Protein 7AVP (pdb70)

Secondary structure (DSSP, 8-state):
-HHHHHHHHHHHHHHHHHHHHHHHHHGGGS-GGG-HHHHHHHHHHHHHHHHHHHHHHHHHHTS--THHHHHHHHHHHHHHHHHHHHHH--HHHHHHHHHHHHHHHHHHHHHHHHHHTSPTTSHHHHHHHHHHHHHHHHHHHHHHHTTTT--HHHHHHHHHHHHHHHHHTTHHHHHHHHHHHSS-HHHHHHHHHHHHIIIIIHHHHHHHHHHHHHTT-

Organism: NCBI:txid1389454

InterPro domains:
  IPR001425 Archaeal/bacterial/fungal rhodopsins [PF01036] (8-211)
  IPR001425 Archaeal/bacterial/fungal rhodopsins [SM01021] (5-220)

Sequence (217 aa):
MEELTYRLFMVATVGMLAGTVFFLLASSREEVKPEEHRRGVYISALVCGIAWYHYQKMGASWESGSSYDTGLRYVVDWVLTVPLMFVEEVLAVTRKGAAYNEAVRNWGIAATVMIGAGYYGETSSAAGSNEYWTGFVIAMMATTYVWLMRRNLQAEEGEGLKGDQQAVAFENIKNLILVGWIIYPLGYIAPVVGDFDAIREVLYTIADIINKVGLGVLVLQQMMARVQSGE

Foldseek 3Di:
DLVVLLVLLVVLLVLLVVLLVVLVVLLVVFDPVQSPLSNLLSVLSVLVSVLSVVQSVQSVVVNGDCVSVLVSQLVRVLSLVLLLLVLQDDDPVSVVCSVVLSVLSNLLSVLCVQLLPDDPPDPSVVRSLVRNVVSVVVNLVVLVPGPPVDDDPLSVLSVQLSVLCNPLVVLQSVLSNQVVVDVCVSVSSVSSSVSCSSNSSVNSVSSSVSSRVVRVD

Radius of gyration: 17.49 Å; Cα contacts (8 Å, |Δi|>4): 276; chains: 1; bounding box: 51×43×38 Å

Nearest PDB structures (foldseek):
  7q37-assembly1_A  TM=1.001E+00  e=1.779E-27  Candidatus Actinomarina minuta
  7avo-assembly1_A  TM=9.663E-01  e=8.591E-26  Candidatus Actinomarina minuta
  4knf-assembly1_B  TM=8.893E-01  e=9.361E-10  gamma proteobacterium 'Hot 75m4'
  4jq6-assembly1_B-2  TM=8.562E-01  e=1.132E-08  uncultured bacterium
  6su4-assembly1_A  TM=6.878E-01  e=1.116E-02  Actinomycetes bacterium

Solvent-accessible surface area: 10209 Å² total; per-residue (Å²): 120,86,98,91,2,54,148,45,0,62,103,4,16,97,24,0,59,51,4,17,77,97,1,84,71,10,8,171,79,5,87,93,122,47,60,146,19,0,100,23,3,3,93,2,0,17,39,0,84,121,15,0,81,97,0,2,62,17,40,114,83,72,93,53,71,18,19,38,0,13,64,0,23,44,89,0,14,33,45,5,2,30,8,0,0,60,35,42,69,178,43,87,48,48,97,97,5,35,143,48,9,11,100,11,0,68,74,24,10,38,13,5,92,112,0,17,78,29,75,69,38,27,117,80,2,96,51,0,40,92,84,15,56,65,19,24,74,119,1,16,162,46,1,88,67,16,18,91,64,52,166,53,101,81,16,92,10,0,66,65,0,7,73,31,0,35,102,6,11,82,32,39,26,92,0,11,43,7,17,62,104,29,130,78,86,12,45,33,4,14,46,2,4,69,0,0,49,75,2,6,37,20,2,0,48,31,12,6,80,3,2,68,35,60,20,71,127

B-factor: mean 23.27, std 20.78, range [6.61, 163.71]

Structure (mmCIF, N/CA/C/O backbone):
data_7AVP
#
_entry.id   7AVP
#
_cell.length_a   50.633
_cell.length_b   40.417
_cell.length_c   60.428
_cell.angle_alpha   90.000
_cell.angle_beta   101.370
_cell.angle_gamma   90.000
#
_symmetry.space_group_name_H-M   'P 1 2 1'
#
loop_
_entity.id
_entity.type
_entity.pdbx_description
1 polymer Bacteriorhodopsin
2 non-polymer EICOSANE
3 non-polymer RETINAL
4 water water
#
loop_
_atom_site.group_PDB
_atom_site.id
_atom_site.type_symbol
_atom_site.label_atom_id
_atom_site.label_alt_id
_atom_site.label_comp_id
_atom_site.label_asym_id
_atom_site.label_entity_id
_atom_site.label_seq_id
_atom_site.pdbx_PDB_ins_code
_atom_site.Cartn_x
_atom_site.Cartn_y
_atom_site.Cartn_z
_atom_site.occupancy
_atom_site.B_iso_or_equiv
_atom_site.auth_seq_id
_atom_site.auth_comp_id
_atom_site.auth_asym_id
_atom_site.auth_atom_id
_atom_site.pdbx_PDB_model_num
ATOM 1 N N . MET A 1 1 ? 35.21955 -2.22388 33.63341 1.000 30.70014 1 MET A N 1
ATOM 2 C CA . MET A 1 1 ? 34.40851 -1.77109 32.46948 1.000 27.30718 1 MET A CA 1
ATOM 3 C C . MET A 1 1 ? 34.94608 -2.35282 31.15003 1.000 21.63857 1 MET A C 1
ATOM 4 O O . MET A 1 1 ? 34.15767 -2.70686 30.29039 1.000 21.08085 1 MET A O 1
ATOM 20 N N . GLU A 1 2 ? 36.27002 -2.46094 30.97181 1.000 24.98881 2 GLU A N 1
ATOM 21 C CA . GLU A 1 2 ? 36.79441 -2.92712 29.68406 1.000 25.38421 2 GLU A CA 1
ATOM 22 C C . GLU A 1 2 ? 36.41719 -4.38645 29.41982 1.000 20.54964 2 GLU A C 1
ATOM 23 O O . GLU A 1 2 ? 36.03414 -4.74756 28.29670 1.000 19.05738 2 GLU A O 1
ATOM 30 N N . GLU A 1 3 ? 36.51089 -5.23107 30.44983 1.000 19.90460 3 GLU A N 1
ATOM 31 C CA . GLU A 1 3 ? 36.17192 -6.64201 30.31468 1.000 20.73048 3 GLU A CA 1
ATOM 32 C C . GLU A 1 3 ? 34.67315 -6.82941 30.14563 1.000 16.21703 3 GLU A C 1
ATOM 33 O O . GLU A 1 3 ? 34.23661 -7.66000 29.34096 1.000 17.17215 3 GLU A O 1
ATOM 45 N N . LEU A 1 4 ? 33.86795 -6.04975 30.87453 1.000 16.38820 4 LEU A N 1
ATOM 46 C CA . LEU A 1 4 ? 32.42269 -6.11300 30.68366 1.000 16.12462 4 LEU A CA 1
ATOM 47 C C . LEU A 1 4 ? 32.07150 -5.77256 29.24405 1.000 13.61387 4 LEU A C 1
ATOM 48 O O . LEU A 1 4 ? 31.22866 -6.43234 28.62191 1.000 13.63732 4 LEU A O 1
ATOM 64 N N . THR A 1 5 ? 32.71557 -4.74189 28.69695 1.000 12.26370 5 THR A N 1
ATOM 65 C CA . THR A 1 5 ? 32.41957 -4.32913 27.33138 1.000 10.75453 5 THR A CA 1
ATOM 66 C C . THR A 1 5 ? 32.75091 -5.43893 26.34022 1.000 10.44645 5 THR A C 1
ATOM 67 O O . THR A 1 5 ? 31.97353 -5.72077 25.42117 1.000 10.01379 5 THR A O 1
ATOM 78 N N . TYR A 1 6 ? 33.90193 -6.08209 26.51852 1.000 11.06315 6 TYR A N 1
ATOM 79 C CA . TYR A 1 6 ? 34.27134 -7.22207 25.68616 1.000 11.65753 6 TYR A CA 1
ATOM 80 C C . TYR A 1 6 ? 33.24354 -8.34589 25.77582 1.000 11.34705 6 TYR A C 1
ATOM 81 O O . TYR A 1 6 ? 32.79602 -8.87989 24.75456 1.000 11.57898 6 TYR A O 1
ATOM 99 N N . ARG A 1 7 ? 32.87788 -8.73609 26.99714 1.000 12.40396 7 ARG A N 1
ATOM 100 C CA . ARG A 1 7 ? 31.91517 -9.81425 27.17361 1.000 13.70489 7 ARG A CA 1
ATOM 101 C C . ARG A 1 7 ? 30.59837 -9.49335 26.48511 1.000 12.56306 7 ARG A C 1
ATOM 102 O O . ARG A 1 7 ? 29.97231 -10.37578 25.87987 1.000 12.62490 7 ARG A O 1
ATOM 123 N N . LEU A 1 8 ? 30.14510 -8.24310 26.59398 1.000 11.72801 8 LEU A N 1
ATOM 124 C CA . LEU A 1 8 ? 28.89386 -7.85799 25.94816 1.000 11.22475 8 LEU A CA 1
ATOM 125 C C . LEU A 1 8 ? 29.00806 -7.92548 24.43027 1.000 9.88655 8 LEU A C 1
ATOM 126 O O . LEU A 1 8 ? 28.06763 -8.35307 23.76663 1.000 10.91482 8 LEU A O 1
ATOM 142 N N . PHE A 1 9 ? 30.14562 -7.52142 23.85592 1.000 9.41249 9 PHE A N 1
ATOM 143 C CA . PHE A 1 9 ? 30.33928 -7.71885 22.41879 1.000 9.22113 9 PHE A CA 1
ATOM 144 C C . PHE A 1 9 ? 30.23047 -9.19838 22.03357 1.000 10.65221 9 PHE A C 1
ATOM 145 O O . PHE A 1 9 ? 29.61746 -9.53720 21.01303 1.000 11.20153 9 PHE A O 1
ATOM 162 N N . MET A 1 10 ? 30.82700 -10.09274 22.83719 1.000 11.33522 10 MET A N 1
ATOM 163 C CA . MET A 1 10 ? 30.81898 -11.51912 22.51533 1.000 13.85655 10 MET A CA 1
ATOM 164 C C . MET A 1 10 ? 29.41147 -12.09840 22.61827 1.000 13.76654 10 MET A C 1
ATOM 165 O O . MET A 1 10 ? 28.98841 -12.88178 21.76387 1.000 14.81099 10 MET A O 1
ATOM 175 N N . VAL A 1 11 ? 28.68452 -11.74547 23.67658 1.000 12.82315 11 VAL A N 1
ATOM 176 C CA . VAL A 1 11 ? 27.30842 -12.19874 23.84328 1.000 15.60078 11 VAL A CA 1
ATOM 177 C C . VAL A 1 11 ? 26.43184 -11.64593 22.72795 1.000 13.08415 11 VAL A C 1
ATOM 178 O O . VAL A 1 11 ? 25.60125 -12.36465 22.15585 1.000 13.51678 11 VAL A O 1
ATOM 191 N N . ALA A 1 12 ? 26.61164 -10.36404 22.38931 1.000 11.69785 12 ALA A N 1
ATOM 192 C CA . ALA A 1 12 ? 25.79026 -9.74797 21.35305 1.000 11.36580 12 ALA A CA 1
ATOM 193 C C . ALA A 1 12 ? 26.04864 -10.37633 19.99262 1.000 9.52562 12 ALA A C 1
ATOM 194 O O . ALA A 1 12 ? 25.13012 -10.49707 19.18024 1.000 9.66101 12 ALA A O 1
ATOM 201 N N . THR A 1 13 ? 27.27098 -10.82157 19.74149 1.000 8.89342 13 THR A N 1
ATOM 202 C CA . THR A 1 13 ? 27.56045 -11.49188 18.48607 1.000 8.86770 13 THR A CA 1
ATOM 203 C C . THR A 1 13 ? 26.70907 -12.74332 18.36879 1.000 9.25810 13 THR A C 1
ATOM 204 O O . THR A 1 13 ? 26.00868 -12.93305 17.37130 1.000 9.37838 13 THR A O 1
ATOM 215 N N . VAL A 1 14 ? 26.73451 -13.60131 19.39267 1.000 9.62006 14 VAL A N 1
ATOM 216 C CA . VAL A 1 14 ? 25.91619 -14.80872 19.32842 1.000 10.42338 14 VAL A CA 1
ATOM 217 C C . VAL A 1 14 ? 24.43640 -14.44567 19.31792 1.000 9.97905 14 VAL A C 1
ATOM 218 O O . VAL A 1 14 ? 23.62845 -15.10810 18.66289 1.000 10.12685 14 VAL A O 1
ATOM 231 N N . GLY A 1 15 ? 24.06332 -13.37792 20.01454 1.000 9.46818 15 GLY A N 1
ATOM 232 C CA . GLY A 1 15 ? 22.67084 -12.96994 20.03892 1.000 9.27856 15 GLY A CA 1
ATOM 233 C C . GLY A 1 15 ? 22.15577 -12.54305 18.67319 1.000 8.39987 15 GLY A C 1
ATOM 234 O O . GLY A 1 15 ? 21.01719 -12.84066 18.30899 1.000 9.18971 15 GLY A O 1
ATOM 238 N N . MET A 1 16 ? 22.98202 -11.83139 17.89836 1.000 8.43662 16 MET A N 1
ATOM 239 C CA . MET A 1 16 ? 22.58393 -11.44064 16.54969 1.000 8.27039 16 MET A CA 1
ATOM 240 C C . MET A 1 16 ? 22.45048 -12.65622 15.65031 1.000 8.76746 16 MET A C 1
ATOM 241 O O . MET A 1 16 ? 21.52254 -12.73441 14.84683 1.000 8.84463 16 MET A O 1
ATOM 255 N N . LEU A 1 17 ? 23.36490 -13.61903 15.76978 1.000 8.58684 17 LEU A N 1
ATOM 256 C CA . LEU A 1 17 ? 23.22079 -14.86287 15.01763 1.000 8.75403 17 LEU A CA 1
ATOM 257 C C . LEU A 1 17 ? 21.94299 -15.59333 15.41147 1.000 8.26470 17 LEU A C 1
ATOM 258 O O . LEU A 1 17 ? 21.17741 -16.03938 14.55264 1.000 8.98403 17 LEU A O 1
ATOM 274 N N . ALA A 1 18 ? 21.68656 -15.70624 16.71283 1.000 8.69979 18 ALA A N 1
ATOM 275 C CA . ALA A 1 18 ? 20.45212 -16.32708 17.17077 1.000 8.66945 18 ALA A CA 1
ATOM 276 C C . ALA A 1 18 ? 19.22884 -15.61224 16.62107 1.000 9.05059 18 ALA A C 1
ATOM 277 O O . ALA A 1 18 ? 18.26656 -16.26140 16.20730 1.000 9.89213 18 ALA A O 1
ATOM 284 N N . GLY A 1 19 ? 19.22189 -14.28300 16.63887 1.000 8.96990 19 GLY A N 1
ATOM 285 C CA . GLY A 1 19 ? 18.10032 -13.57655 16.04867 1.000 8.89248 19 GLY A CA 1
ATOM 286 C C . GLY A 1 19 ? 17.92242 -13.91751 14.58584 1.000 8.73907 19 GLY A C 1
ATOM 287 O O . GLY A 1 19 ? 16.80975 -14.17591 14.12705 1.000 9.79211 19 GLY A O 1
ATOM 291 N N . THR A 1 20 ? 19.02421 -13.92893 13.83943 1.000 8.71342 20 THR A N 1
ATOM 292 C CA . THR A 1 20 ? 18.97976 -14.24353 12.42326 1.000 9.06439 20 THR A CA 1
ATOM 293 C C . THR A 1 20 ? 18.29715 -15.59051 12.19934 1.000 9.52480 20 THR A C 1
ATOM 294 O O . THR A 1 20 ? 17.34195 -15.70612 11.43293 1.000 10.02224 20 THR A O 1
ATOM 305 N N . VAL A 1 21 ? 18.79449 -16.63599 12.84926 1.000 9.36132 21 VAL A N 1
ATOM 306 C CA . VAL A 1 21 ? 18.33389 -17.97959 12.53534 1.000 10.41452 21 VAL A CA 1
ATOM 307 C C . VAL A 1 21 ? 16.98378 -18.26662 13.16593 1.000 11.27759 21 VAL A C 1
ATOM 308 O O . VAL A 1 21 ? 16.20050 -19.04184 12.60810 1.000 12.53373 21 VAL A O 1
ATOM 321 N N . PHE A 1 22 ? 16.67513 -17.67047 14.32116 1.000 11.49921 22 PHE A N 1
ATOM 322 C CA A PHE A 1 22 ? 15.33180 -17.74364 14.93209 0.500 12.70343 22 PHE A CA 1
ATOM 323 C CA B PHE A 1 22 ? 15.33750 -17.95446 14.80131 0.500 12.67581 22 PHE A CA 1
ATOM 324 C C . PHE A 1 22 ? 14.28737 -17.19421 13.98576 1.000 11.34756 22 PHE A C 1
ATOM 325 O O . PHE A 1 22 ? 13.19943 -17.73809 13.81317 1.000 11.34913 22 PHE A O 1
ATOM 358 N N . LEU A 1 23 ? 14.59415 -16.03106 13.41177 1.000 11.04596 23 LEU A N 1
ATOM 359 C CA . LEU A 1 23 ? 13.65428 -15.40018 12.49472 1.000 10.81424 23 LEU A CA 1
ATOM 360 C C . LEU A 1 23 ? 13.48385 -16.24706 11.23967 1.000 11.38900 23 LEU A C 1
ATOM 361 O O . LEU A 1 23 ? 12.35942 -16.47523 10.79453 1.000 12.62736 23 LEU A O 1
ATOM 377 N N . LEU A 1 24 ? 14.57615 -16.76773 10.68192 1.000 10.76843 24 LEU A N 1
ATOM 378 C CA . LEU A 1 24 ? 14.45609 -17.65485 9.52887 1.000 11.76650 24 LEU A CA 1
ATOM 379 C C . LEU A 1 24 ? 13.61775 -18.88105 9.86535 1.000 12.81061 24 LEU A C 1
ATOM 380 O O . LEU A 1 24 ? 12.73445 -19.26331 9.10084 1.000 13.88728 24 LEU A O 1
ATOM 396 N N . ALA A 1 25 ? 13.89703 -19.52883 10.99249 1.000 12.16678 25 ALA A N 1
ATOM 397 C CA . ALA A 1 25 ? 13.14877 -20.72432 11.36018 1.000 12.44019 25 ALA A CA 1
ATOM 398 C C . ALA A 1 25 ? 11.68055 -20.41645 11.60282 1.000 13.26480 25 ALA A C 1
ATOM 399 O O . ALA A 1 25 ? 10.82165 -21.27264 11.38854 1.000 15.27898 25 ALA A O 1
ATOM 406 N N . SER A 1 26 ? 11.37657 -19.21773 12.07164 1.000 13.34787 26 SER A N 1
ATOM 407 C CA . SER A 1 26 ? 10.01441 -18.82451 12.38911 1.000 14.93915 26 SER A CA 1
ATOM 408 C C . SER A 1 26 ? 9.20409 -18.43755 11.16715 1.000 14.46903 26 SER A C 1
ATOM 409 O O . SER A 1 26 ? 7.97322 -18.36434 11.26474 1.000 15.86997 26 SER A O 1
ATOM 417 N N . SER A 1 27 ? 9.84620 -18.20405 10.02220 1.000 14.93965 27 SER A N 1
ATOM 418 C CA . SER A 1 27 ? 9.09808 -17.70424 8.87452 1.000 16.20186 27 SER A CA 1
ATOM 419 C C . SER A 1 27 ? 8.01771 -18.68709 8.43591 1.000 18.08968 27 SER A C 1
ATOM 420 O O . SER A 1 27 ? 6.97983 -18.26209 7.91817 1.000 18.86955 27 SER A O 1
ATOM 428 N N . ARG A 1 28 ? 8.21359 -19.99322 8.67404 1.000 19.08879 28 ARG A N 1
ATOM 429 C CA . ARG A 1 28 ? 7.19887 -20.98505 8.32516 1.000 21.63575 28 ARG A CA 1
ATOM 430 C C . ARG A 1 28 ? 5.92450 -20.84180 9.14790 1.000 21.27682 28 ARG A C 1
ATOM 431 O O . ARG A 1 28 ? 4.91619 -21.46395 8.80449 1.000 25.81227 28 ARG A O 1
ATOM 452 N N . GLU A 1 29 ? 5.93985 -20.04805 10.21591 1.000 20.65927 29 GLU A N 1
ATOM 453 C CA A GLU A 1 29 ? 4.79535 -19.88801 11.10449 0.500 20.05455 29 GLU A CA 1
ATOM 454 C CA B GLU A 1 29 ? 4.76858 -19.92482 11.07411 0.500 21.12097 29 GLU A CA 1
ATOM 455 C C . GLU A 1 29 ? 3.78151 -18.87325 10.58617 1.000 20.69938 29 GLU A C 1
ATOM 456 O O . GLU A 1 29 ? 2.69485 -18.75265 11.16499 1.000 25.07668 29 GLU A O 1
ATOM 479 N N . VAL A 1 30 ? 4.10789 -18.14094 9.51797 1.000 18.84462 30 VAL A N 1
ATOM 480 C CA . VAL A 1 30 ? 3.21453 -17.13694 8.95216 1.000 18.46140 30 VAL A CA 1
ATOM 481 C C . VAL A 1 30 ? 3.02876 -17.43049 7.46884 1.000 20.45043 30 VAL A C 1
ATOM 482 O O . VAL A 1 30 ? 3.79776 -18.17966 6.86256 1.000 21.79883 30 VAL A O 1
ATOM 495 N N . LYS A 1 31 ? 1.99945 -16.81783 6.88052 1.000 18.95674 31 LYS A N 1
ATOM 496 C CA . LYS A 1 31 ? 1.68536 -17.10244 5.48401 1.000 20.70846 31 LYS A CA 1
ATOM 497 C C . LYS A 1 31 ? 2.75970 -16.53063 4.55566 1.000 22.58697 31 LYS A C 1
ATOM 498 O O . LYS A 1 31 ? 3.38811 -15.51572 4.87121 1.000 22.69404 31 LYS A O 1
ATOM 511 N N . PRO A 1 32 ? 2.98645 -17.17068 3.39719 1.000 26.47930 32 PRO A N 1
ATOM 512 C CA . PRO A 1 32 ? 4.05673 -16.71049 2.49109 1.000 26.84397 32 PRO A CA 1
ATOM 513 C C . PRO A 1 32 ? 3.99882 -15.23297 2.17251 1.000 26.52450 32 PRO A C 1
ATOM 514 O O . PRO A 1 32 ? 5.03781 -14.56316 2.06438 1.000 26.61754 32 PRO A O 1
ATOM 525 N N . GLU A 1 33 ? 2.77316 -14.71168 2.03222 1.000 27.30895 33 GLU A N 1
ATOM 526 C CA A GLU A 1 33 ? 2.60686 -13.31678 1.66527 0.500 27.45647 33 GLU A CA 1
ATOM 527 C CA B GLU A 1 33 ? 2.51897 -13.31702 1.70895 0.500 30.51506 33 GLU A CA 1
ATOM 528 C C . GLU A 1 33 ? 3.04841 -12.35431 2.76009 1.000 25.50393 33 GLU A C 1
ATOM 529 O O . GLU A 1 33 ? 3.15415 -11.15432 2.48894 1.000 27.80217 33 GLU A O 1
ATOM 552 N N . HIS A 1 34 ? 3.34468 -12.83759 3.96319 1.000 22.82806 34 HIS A N 1
ATOM 553 C CA . HIS A 1 34 ? 3.75510 -11.96375 5.05567 1.000 21.33474 34 HIS A CA 1
ATOM 554 C C . HIS A 1 34 ? 5.15055 -12.29165 5.56000 1.000 18.61520 34 HIS A C 1
ATOM 555 O O . HIS A 1 34 ? 5.53755 -11.83039 6.63286 1.000 20.85327 34 HIS A O 1
ATOM 569 N N . ARG A 1 35 ? 5.92666 -13.05004 4.79682 1.000 16.14839 35 ARG A N 1
ATOM 570 C CA . ARG A 1 35 ? 7.26545 -13.41367 5.23245 1.000 14.49621 35 ARG A CA 1
ATOM 571 C C . ARG A 1 35 ? 8.32785 -12.37845 4.89869 1.000 14.40183 35 ARG A C 1
ATOM 572 O O . ARG A 1 35 ? 9.38978 -12.41059 5.51902 1.000 13.11924 35 ARG A O 1
ATOM 593 N N . ARG A 1 36 ? 8.09030 -11.46664 3.95130 1.000 14.82212 36 ARG A N 1
ATOM 594 C CA . ARG A 1 36 ? 9.17290 -10.58572 3.51319 1.000 14.78377 36 ARG A CA 1
ATOM 595 C C . ARG A 1 36 ? 9.78301 -9.80933 4.68020 1.000 13.53812 36 ARG A C 1
ATOM 596 O O . ARG A 1 36 ? 11.00827 -9.69269 4.77958 1.000 13.15695 36 ARG A O 1
ATOM 611 N N . GLY A 1 37 ? 8.93981 -9.22138 5.53978 1.000 13.08090 37 GLY A N 1
ATOM 612 C CA . GLY A 1 37 ? 9.45169 -8.45605 6.66074 1.000 12.73269 37 GLY A CA 1
ATOM 613 C C . GLY A 1 37 ? 10.27139 -9.30258 7.60638 1.000 11.96405 37 GLY A C 1
ATOM 614 O O . GLY A 1 37 ? 11.27126 -8.84057 8.15260 1.000 12.22174 37 GLY A O 1
ATOM 618 N N . VAL A 1 38 ? 9.85278 -10.54916 7.81716 1.000 11.31623 38 VAL A N 1
ATOM 619 C CA . VAL A 1 38 ? 10.62129 -11.48410 8.63362 1.000 11.24518 38 VAL A CA 1
ATOM 620 C C . VAL A 1 38 ? 11.98793 -11.74864 8.01572 1.000 10.06291 38 VAL A C 1
ATOM 621 O O . VAL A 1 38 ? 13.00981 -11.72078 8.70456 1.000 10.46103 38 VAL A O 1
ATOM 634 N N . TYR A 1 39 ? 12.03776 -11.97572 6.70604 1.000 10.22133 39 TYR A N 1
ATOM 635 C CA . TYR A 1 39 ? 13.32210 -12.18391 6.04891 1.000 10.37946 39 TYR A CA 1
ATOM 636 C C . TYR A 1 39 ? 14.20501 -10.93714 6.10261 1.000 10.23202 39 TYR A C 1
ATOM 637 O O . TYR A 1 39 ? 15.41728 -11.05243 6.30130 1.000 10.18499 39 TYR A O 1
ATOM 655 N N . ILE A 1 40 ? 13.62539 -9.73830 5.94558 1.000 9.92007 40 ILE A N 1
ATOM 656 C CA . ILE A 1 40 ? 14.43060 -8.52147 6.05929 1.000 9.83227 40 ILE A CA 1
ATOM 657 C C . ILE A 1 40 ? 14.94795 -8.36153 7.48334 1.000 8.65943 40 ILE A C 1
ATOM 658 O O . ILE A 1 40 ? 16.10165 -7.98284 7.69804 1.000 9.37367 40 ILE A O 1
ATOM 674 N N . SER A 1 41 ? 14.12555 -8.70307 8.47756 1.000 8.58157 41 SER A N 1
ATOM 675 C CA . SER A 1 41 ? 14.56742 -8.65385 9.86737 1.000 9.52371 41 SER A CA 1
ATOM 676 C C . SER A 1 41 ? 15.72843 -9.61398 10.10465 1.000 8.22355 41 SER A C 1
ATOM 677 O O . SER A 1 41 ? 16.68721 -9.28653 10.81763 1.000 8.28871 41 SER A O 1
ATOM 685 N N . ALA A 1 42 ? 15.68000 -10.78971 9.47128 1.000 7.97547 42 ALA A N 1
ATOM 686 C CA . ALA A 1 42 ? 16.76908 -11.74438 9.58791 1.000 8.25123 42 ALA A CA 1
ATOM 687 C C . ALA A 1 42 ? 18.02518 -11.19433 8.93592 1.000 8.50140 42 ALA A C 1
ATOM 688 O O . ALA A 1 42 ? 19.12278 -11.34148 9.47191 1.000 9.18597 42 ALA A O 1
ATOM 695 N N . LEU A 1 43 ? 17.88103 -10.54627 7.77714 1.000 8.56224 43 LEU A N 1
ATOM 696 C CA . LEU A 1 43 ? 19.01221 -9.90842 7.10242 1.000 8.64404 43 LEU A CA 1
ATOM 697 C C . LEU A 1 43 ? 19.64556 -8.82747 7.96686 1.000 8.31812 43 LEU A C 1
ATOM 698 O O . LEU A 1 43 ? 20.87033 -8.74260 8.06610 1.000 8.19013 43 LEU A O 1
ATOM 714 N N . VAL A 1 44 ? 18.82814 -8.00268 8.60691 1.000 7.92825 44 VAL A N 1
ATOM 715 C CA . VAL A 1 44 ? 19.33242 -6.98546 9.52545 1.000 7.61220 44 VAL A CA 1
ATOM 716 C C . VAL A 1 44 ? 20.16782 -7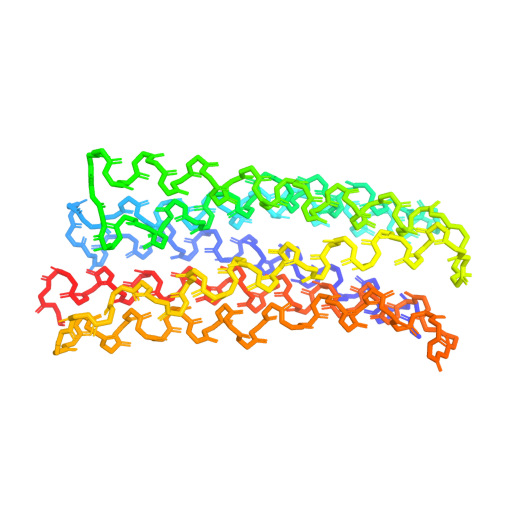.61577 10.63438 1.000 7.19350 44 VAL A C 1
ATOM 717 O O . VAL A 1 44 ? 21.27678 -7.15994 10.92274 1.000 7.77442 44 VAL A O 1
ATOM 730 N N . CYS A 1 45 ? 19.64593 -8.66927 11.28161 1.000 7.27985 45 CYS A N 1
ATOM 731 C CA . CYS A 1 45 ? 20.40550 -9.35391 12.32745 1.000 7.94405 45 CYS A CA 1
ATOM 732 C C . CYS A 1 45 ? 21.64637 -10.04341 11.76929 1.000 7.65261 45 CYS A C 1
ATOM 733 O O . CYS A 1 45 ? 22.66551 -10.09678 12.45002 1.000 7.78712 45 CYS A O 1
ATOM 741 N N . GLY A 1 46 ? 21.60840 -10.48435 10.50807 1.000 7.74359 46 GLY A N 1
ATOM 742 C CA . GLY A 1 46 ? 22.75883 -11.15304 9.91264 1.000 7.78956 46 GLY A CA 1
ATOM 743 C C . GLY A 1 46 ? 23.89358 -10.19561 9.59501 1.000 8.00006 46 GLY A C 1
ATOM 744 O O . GLY A 1 46 ? 25.06813 -10.50308 9.82002 1.000 8.57657 46 GLY A O 1
ATOM 748 N N . ILE A 1 47 ? 23.55656 -9.02707 9.05392 1.000 7.71383 47 ILE A N 1
ATOM 749 C CA . ILE A 1 47 ? 24.54551 -7.97722 8.84251 1.000 8.05322 47 ILE A CA 1
ATOM 750 C C . ILE A 1 47 ? 25.16313 -7.57686 10.17094 1.000 8.54874 47 ILE A C 1
ATOM 751 O O . ILE A 1 47 ? 26.38716 -7.46724 10.30106 1.000 8.47024 47 ILE A O 1
ATOM 767 N N . ALA A 1 48 ? 24.32163 -7.38916 11.18560 1.000 7.79068 48 ALA A N 1
ATOM 768 C CA . ALA A 1 48 ? 24.81172 -7.05993 12.51644 1.000 7.86005 48 ALA A CA 1
ATOM 769 C C . ALA A 1 48 ? 25.72180 -8.15904 13.05942 1.000 7.80405 48 ALA A C 1
ATOM 770 O O . ALA A 1 48 ? 26.73935 -7.86469 13.68136 1.000 8.29946 48 ALA A O 1
ATOM 777 N N . TRP A 1 49 ? 25.37263 -9.42547 12.85348 1.000 7.63204 49 TRP A N 1
ATOM 778 C CA . TRP A 1 49 ? 26.22645 -10.52259 13.29744 1.000 7.83520 49 TRP A CA 1
ATOM 779 C C . TRP A 1 49 ? 27.61997 -10.37967 12.70566 1.000 8.31648 49 TRP A C 1
ATOM 780 O O . TRP A 1 49 ? 28.62970 -10.48383 13.40941 1.000 9.16696 49 TRP A O 1
ATOM 801 N N . TYR A 1 50 ? 27.68834 -10.14968 11.39684 1.000 8.61652 50 TYR A N 1
ATOM 802 C CA . TYR A 1 50 ? 28.96436 -9.93520 10.72857 1.000 9.99570 50 TYR A CA 1
ATOM 803 C C . TYR A 1 50 ? 29.75523 -8.81743 11.39052 1.000 9.44261 50 TYR A C 1
ATOM 804 O O . TYR A 1 50 ? 30.92339 -8.99582 11.72535 1.000 10.94291 50 TYR A O 1
ATOM 822 N N . HIS A 1 51 ? 29.14324 -7.65829 11.59410 1.000 9.04012 51 HIS A N 1
ATOM 823 C CA . HIS A 1 51 ? 29.87788 -6.53976 12.17145 1.000 9.12523 51 HIS A CA 1
ATOM 824 C C . HIS A 1 51 ? 30.18881 -6.73735 13.65065 1.000 9.47487 51 HIS A C 1
ATOM 825 O O . HIS A 1 51 ? 31.21909 -6.25008 14.10578 1.000 9.97087 51 HIS A O 1
ATOM 839 N N . TYR A 1 52 ? 29.32448 -7.41883 14.41529 1.000 8.79563 52 TYR A N 1
ATOM 840 C CA . TYR A 1 52 ? 29.58953 -7.67421 15.83859 1.000 9.16639 52 TYR A CA 1
ATOM 841 C C . TYR A 1 52 ? 30.80256 -8.58137 16.02053 1.000 9.79231 52 TYR A C 1
ATOM 842 O O . TYR A 1 52 ? 31.61637 -8.35419 16.91660 1.000 9.83687 52 TYR A O 1
ATOM 860 N N . GLN A 1 53 ? 30.97252 -9.58270 15.16018 1.000 9.61942 53 GLN A N 1
ATOM 861 C CA . GLN A 1 53 ? 32.19847 -10.37273 15.21493 1.000 11.35565 53 GLN A CA 1
ATOM 862 C C . GLN A 1 53 ? 33.41245 -9.46411 15.05512 1.000 11.31560 53 GLN A C 1
ATOM 863 O O . GLN A 1 53 ? 34.37290 -9.54434 15.83184 1.000 13.50738 53 GLN A O 1
ATOM 877 N N . LYS A 1 54 ? 33.34531 -8.52530 14.11278 1.000 10.16734 54 LYS A N 1
ATOM 878 C CA . LYS A 1 54 ? 34.46666 -7.62487 13.90043 1.000 11.00798 54 LYS A CA 1
ATOM 879 C C . LYS A 1 54 ? 34.64366 -6.67187 15.07864 1.000 10.50810 54 LYS A C 1
ATOM 880 O O . LYS A 1 54 ? 35.77834 -6.37294 15.46332 1.000 10.52803 54 LYS A O 1
ATOM 899 N N . MET A 1 55 ? 33.54509 -6.14924 15.63848 1.000 10.36531 55 MET A N 1
ATOM 900 C CA . MET A 1 55 ? 33.64967 -5.19627 16.74361 1.000 10.15320 55 MET A CA 1
ATOM 901 C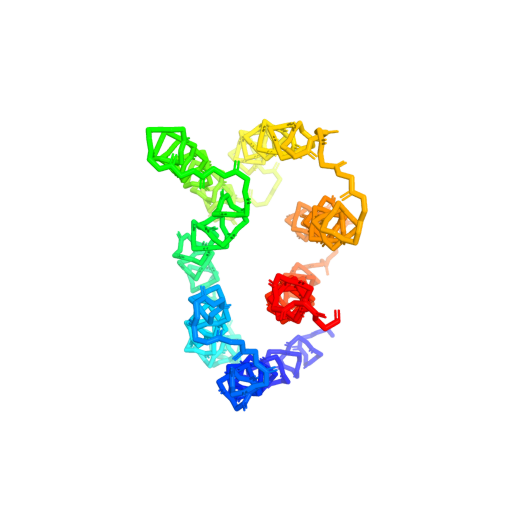 C . MET A 1 55 ? 34.25291 -5.83512 17.99192 1.000 10.69912 55 MET A C 1
ATOM 902 O O . MET A 1 55 ? 35.05225 -5.20369 18.69566 1.000 10.92596 55 MET A O 1
ATOM 916 N N . GLY A 1 56 ? 33.87203 -7.07303 18.29909 1.000 11.33872 56 GLY A N 1
ATOM 917 C CA . GLY A 1 56 ? 34.44239 -7.72230 19.46223 1.000 11.74833 56 GLY A CA 1
ATOM 918 C C . GLY A 1 56 ? 35.93755 -7.89682 19.32633 1.000 12.54596 56 GLY A C 1
ATOM 919 O O . GLY A 1 56 ? 36.69210 -7.62189 20.25840 1.000 12.76498 56 GLY A O 1
ATOM 923 N N . ALA A 1 57 ? 36.38691 -8.31894 18.14611 1.000 13.51332 57 ALA A N 1
ATOM 924 C CA . ALA A 1 57 ? 37.81774 -8.44252 17.90173 1.000 13.82144 57 ALA A CA 1
ATOM 925 C C . ALA A 1 57 ? 38.51051 -7.08847 18.00105 1.000 12.52885 57 ALA A C 1
ATOM 926 O O . ALA A 1 57 ? 39.61248 -6.97602 18.54490 1.000 13.81857 57 ALA A O 1
ATOM 933 N N . SER A 1 58 ? 37.88111 -6.04816 17.47110 1.000 11.38730 58 SER A N 1
ATOM 934 C CA . SER A 1 58 ? 38.47549 -4.71921 17.48336 1.000 11.15966 58 SER A CA 1
ATOM 935 C C . SER A 1 58 ? 38.61355 -4.21522 18.91021 1.000 11.16443 58 SER A C 1
ATOM 936 O O . SER A 1 58 ? 39.65086 -3.68031 19.30034 1.000 12.20644 58 SER A O 1
ATOM 944 N N . TRP A 1 59 ? 37.56546 -4.37838 19.70526 1.000 10.92642 59 TRP A N 1
ATOM 945 C CA . TRP A 1 59 ? 37.61187 -3.97469 21.10469 1.000 11.28291 59 TRP A CA 1
ATOM 946 C C . TRP A 1 59 ? 38.69937 -4.74368 21.84549 1.000 12.69115 59 TRP A C 1
ATOM 947 O O . TRP A 1 59 ? 39.48803 -4.16035 22.59188 1.000 14.19855 59 TRP A O 1
ATOM 968 N N . GLU A 1 60 ? 38.75150 -6.06279 21.64412 1.000 13.84665 60 GLU A N 1
ATOM 969 C CA . GLU A 1 60 ? 39.71779 -6.90201 22.34406 1.000 15.82956 60 GLU A CA 1
ATOM 970 C C . GLU A 1 60 ? 41.14958 -6.48182 22.04629 1.000 17.72967 60 GLU A C 1
ATOM 971 O O . GLU A 1 60 ? 42.03010 -6.64282 22.90030 1.000 19.12177 60 GLU A O 1
ATOM 983 N N . SER A 1 61 ? 41.40377 -5.96621 20.83868 1.000 16.91494 61 SER A N 1
ATOM 984 C CA . SER A 1 61 ? 42.75489 -5.56511 20.46182 1.000 18.29413 61 SER A CA 1
ATOM 985 C C . SER A 1 61 ? 43.25393 -4.39107 21.29080 1.000 18.52922 61 SER A C 1
ATOM 986 O O . SER A 1 61 ? 44.46763 -4.23327 21.46967 1.000 23.58082 61 SER A O 1
ATOM 994 N N . GLY A 1 62 ? 42.34714 -3.54455 21.77106 1.000 18.90896 62 GLY A N 1
ATOM 995 C CA . GLY A 1 62 ? 42.71584 -2.31449 22.43146 1.000 19.27292 62 GLY A CA 1
ATOM 996 C C . GLY A 1 62 ? 42.76696 -1.10569 21.52298 1.000 19.91657 62 GLY A C 1
ATOM 997 O O . GLY A 1 62 ? 42.96400 0.01461 22.00872 1.000 23.90063 62 GLY A O 1
ATOM 1001 N N . SER A 1 63 ? 42.59828 -1.29008 20.22109 1.000 15.62942 63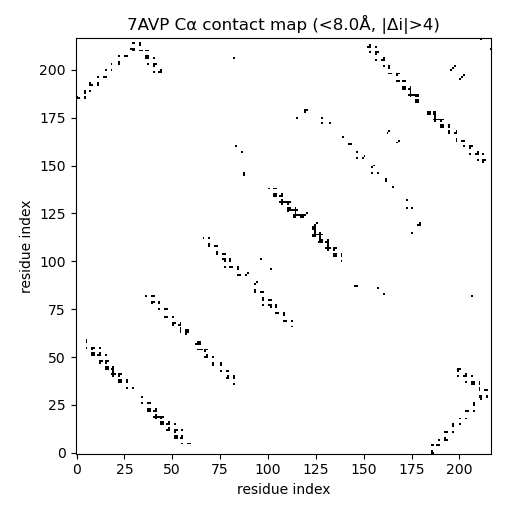 SER A N 1
ATOM 1002 C CA A SER A 1 63 ? 42.53778 -0.19718 19.25376 0.500 13.36889 63 SER A CA 1
ATOM 1003 C CA B SER A 1 63 ? 42.53152 -0.18762 19.26108 0.500 15.55813 63 SER A CA 1
ATOM 1004 C C . SER A 1 63 ? 41.19625 -0.32392 18.53134 1.000 12.80385 63 SER A C 1
ATOM 1005 O O . SER A 1 63 ? 41.11515 -0.83633 17.41073 1.000 13.47238 63 SER A O 1
ATOM 1020 N N . TYR A 1 64 ? 40.14428 0.15450 19.18335 1.000 12.00642 64 TYR A N 1
ATOM 1021 C CA . TYR A 1 64 ? 38.77519 -0.05014 18.73352 1.000 10.87241 64 TYR A CA 1
ATOM 1022 C C . TYR A 1 64 ? 38.39742 0.88005 17.58887 1.000 10.56254 64 TYR A C 1
ATOM 1023 O O . TYR A 1 64 ? 38.72501 2.06527 17.59480 1.000 11.56556 64 TYR A O 1
ATOM 1041 N N . ASP A 1 65 ? 37.61945 0.34512 16.64926 1.000 10.16171 65 ASP A N 1
ATOM 1042 C CA . ASP A 1 65 ? 37.19795 1.04176 15.43290 1.000 9.79946 65 ASP A CA 1
ATOM 1043 C C . ASP A 1 65 ? 35.68173 1.22608 15.43588 1.000 9.01875 65 ASP A C 1
ATOM 1044 O O . ASP A 1 65 ? 34.94715 0.31393 15.04491 1.000 8.41416 65 ASP A O 1
ATOM 1053 N N . THR A 1 66 ? 35.19836 2.40471 15.86362 1.000 8.94813 66 THR A N 1
ATOM 1054 C CA . THR A 1 66 ? 33.76550 2.68426 15.84701 1.000 8.65671 66 THR A CA 1
ATOM 1055 C C . THR A 1 66 ? 33.20573 2.73196 14.42031 1.000 8.42421 66 THR A C 1
ATOM 1056 O O . THR A 1 66 ? 31.98796 2.64606 14.23033 1.000 8.74601 66 THR A O 1
ATOM 1067 N N . GLY A 1 67 ? 34.05865 2.86928 13.40519 1.000 8.92759 67 GLY A N 1
ATOM 1068 C CA . GLY A 1 67 ? 33.58289 2.76732 12.03627 1.000 9.06811 67 GLY A CA 1
ATOM 1069 C C . GLY A 1 67 ? 32.85511 1.46972 11.74801 1.000 8.96838 67 GLY A C 1
ATOM 1070 O O . GLY A 1 67 ? 31.96713 1.43803 10.90153 1.000 9.30742 67 GLY A O 1
ATOM 1074 N N . LEU A 1 68 ? 33.20509 0.38843 12.45084 1.000 8.33467 68 LEU A N 1
ATOM 1075 C CA . LEU A 1 68 ? 32.48214 -0.86833 12.29179 1.000 8.89624 68 LEU A CA 1
ATOM 1076 C C . LEU A 1 68 ? 31.02122 -0.71654 12.71550 1.000 8.70197 68 LEU A C 1
ATOM 1077 O O . LEU A 1 68 ? 30.11635 -1.23829 12.05487 1.000 10.09401 68 LEU A O 1
ATOM 1093 N N . ARG A 1 69 ? 30.78716 -0.06950 13.86221 1.000 7.72964 69 ARG A N 1
ATOM 1094 C CA . ARG A 1 69 ? 29.43845 0.18202 14.35759 1.000 7.58804 69 ARG A CA 1
ATOM 1095 C C . ARG A 1 69 ? 28.66776 1.07405 13.39077 1.000 7.28527 69 ARG A C 1
ATOM 1096 O O . ARG A 1 69 ? 27.53344 0.77678 13.01457 1.000 7.22515 69 ARG A O 1
ATOM 1117 N N . TYR A 1 70 ? 29.27113 2.17674 12.98164 1.000 7.42184 70 TYR A N 1
ATOM 1118 C CA . TYR A 1 70 ? 28.57708 3.14722 12.14377 1.000 7.65487 70 TYR A CA 1
ATOM 1119 C C . TYR A 1 70 ? 28.27009 2.59887 10.75218 1.000 7.60306 70 TYR A C 1
ATOM 1120 O O . TYR A 1 70 ? 27.20100 2.88781 10.20780 1.000 7.97345 70 TYR A O 1
ATOM 1138 N N . VAL A 1 71 ? 29.16076 1.79323 10.15966 1.000 7.81408 71 VAL A N 1
ATOM 1139 C CA A VAL A 1 71 ? 28.82361 1.17411 8.87900 0.500 8.01359 71 VAL A CA 1
ATOM 1140 C CA B VAL A 1 71 ? 28.83881 1.14875 8.88411 0.500 7.69788 71 VAL A CA 1
ATOM 1141 C C . VAL A 1 71 ? 27.68068 0.17903 9.06411 1.000 8.10435 71 VAL A C 1
ATOM 1142 O O . VAL A 1 71 ? 26.77673 0.09806 8.22428 1.000 8.99451 71 VAL A O 1
ATOM 1167 N N . ASP A 1 72 ? 27.67028 -0.55998 10.17623 1.000 7.52130 72 ASP A N 1
ATOM 1168 C CA . ASP A 1 72 ? 26.53957 -1.44096 10.42021 1.000 7.10576 72 ASP A CA 1
ATOM 1169 C C . ASP A 1 72 ? 25.24221 -0.64962 10.48471 1.000 7.13508 72 ASP A C 1
ATOM 1170 O O . ASP A 1 72 ? 24.22924 -1.05673 9.91896 1.000 7.70431 72 ASP A O 1
ATOM 1179 N N . TRP A 1 73 ? 25.24953 0.46727 11.21142 1.000 6.61227 73 TRP A N 1
ATOM 1180 C CA . TRP A 1 73 ? 24.05362 1.28410 11.33788 1.000 7.23318 73 TRP A CA 1
ATOM 1181 C C . TRP A 1 73 ? 23.59375 1.82430 9.99360 1.000 7.52790 73 TRP A C 1
ATOM 1182 O O . TRP A 1 73 ? 22.40049 1.81725 9.69927 1.000 7.83671 73 TRP A O 1
ATOM 1203 N N . VAL A 1 74 ? 24.51100 2.35501 9.18826 1.000 7.77268 74 VAL A N 1
ATOM 1204 C CA . VAL A 1 74 ? 24.10512 2.99435 7.93948 1.000 8.51667 74 VAL A CA 1
ATOM 1205 C C . VAL A 1 74 ? 23.46404 1.99425 6.98917 1.000 9.02268 74 VAL A C 1
ATOM 1206 O O . VAL A 1 74 ? 22.59965 2.36744 6.19393 1.000 9.51411 74 VAL A O 1
ATOM 1219 N N . LEU A 1 75 ? 23.84316 0.71853 7.06877 1.000 8.31610 75 LEU A N 1
ATOM 1220 C CA . LEU A 1 75 ? 23.24315 -0.30051 6.21821 1.000 9.16418 75 LEU A CA 1
ATOM 1221 C C . LEU A 1 75 ? 21.92247 -0.82077 6.77771 1.000 9.50801 75 LEU A C 1
ATOM 1222 O O . LEU A 1 75 ? 20.99205 -1.09519 6.01730 1.000 11.93942 75 LEU A O 1
ATOM 1238 N N . THR A 1 76 ? 21.80747 -0.94417 8.09653 1.000 7.84167 76 THR A N 1
ATOM 1239 C CA . THR A 1 76 ? 20.67149 -1.63875 8.68819 1.000 7.96126 76 THR A CA 1
ATOM 1240 C C . THR A 1 76 ? 19.49782 -0.71178 8.95983 1.000 8.19116 76 THR A C 1
ATOM 1241 O O . THR A 1 76 ? 18.35103 -1.13558 8.84656 1.000 8.90639 76 THR A O 1
ATOM 1252 N N . VAL A 1 77 ? 19.74075 0.53472 9.33724 1.000 7.57318 77 VAL A N 1
ATOM 1253 C CA . VAL A 1 77 ? 18.62870 1.43148 9.66437 1.000 7.61598 77 VAL A CA 1
ATOM 1254 C C . VAL A 1 77 ? 17.67519 1.60072 8.48057 1.000 7.84835 77 VAL A C 1
ATOM 1255 O O . VAL A 1 77 ? 16.45740 1.46329 8.67309 1.000 8.07462 77 VAL A O 1
ATOM 1268 N N . PRO A 1 78 ? 18.15247 1.83393 7.24737 1.000 8.64606 78 PRO A N 1
ATOM 1269 C CA . PRO A 1 78 ? 17.19991 1.92767 6.12369 1.000 9.25268 78 PRO A CA 1
ATOM 1270 C C . PRO A 1 78 ? 16.40810 0.65580 5.90299 1.000 9.24460 78 PRO A C 1
ATOM 1271 O O . PRO A 1 78 ? 15.23978 0.73979 5.52155 1.000 9.54995 78 PRO A O 1
ATOM 1282 N N . LEU A 1 79 ? 16.99893 -0.51541 6.16437 1.000 9.13948 79 LEU A N 1
ATOM 1283 C CA . LEU A 1 79 ? 16.27404 -1.77796 6.04950 1.000 9.20989 79 LEU A CA 1
ATOM 1284 C C . LEU A 1 79 ? 15.18095 -1.87822 7.09405 1.000 8.64960 79 LEU A C 1
ATOM 1285 O O . LEU A 1 79 ? 14.09977 -2.39925 6.81265 1.000 9.58150 79 LEU A O 1
ATOM 1301 N N . MET A 1 80 ? 15.45992 -1.42974 8.31751 1.000 8.22788 80 MET A N 1
ATOM 1302 C CA . MET A 1 80 ? 14.43616 -1.41969 9.35238 1.000 8.65176 80 MET A CA 1
ATOM 1303 C C . MET A 1 80 ? 13.26303 -0.55065 8.92360 1.000 9.14595 80 MET A C 1
ATOM 1304 O O . MET A 1 80 ? 12.10159 -0.93289 9.10131 1.000 10.04465 80 MET A O 1
ATOM 1318 N N . PHE A 1 81 ? 13.54309 0.59913 8.30289 1.000 9.56791 81 PHE A N 1
ATOM 1319 C CA . PHE A 1 81 ? 12.46491 1.45280 7.81442 1.000 9.92640 81 PHE A CA 1
ATOM 1320 C C . PHE A 1 81 ? 11.68887 0.79435 6.67151 1.000 10.93167 81 PHE A C 1
ATOM 1321 O O . PHE A 1 81 ? 10.47088 0.97375 6.57405 1.000 11.61582 81 PHE A O 1
ATOM 1338 N N . VAL A 1 82 ? 12.36601 0.03353 5.79799 1.000 10.86321 82 VAL A N 1
ATOM 1339 C CA . VAL A 1 82 ? 11.67210 -0.74656 4.76666 1.000 13.20975 82 VAL A CA 1
ATOM 1340 C C . VAL A 1 82 ? 10.62995 -1.66114 5.39970 1.000 14.45348 82 VAL A C 1
ATOM 1341 O O . VAL A 1 82 ? 9.48814 -1.75351 4.92520 1.000 17.70515 82 VAL A O 1
ATOM 1354 N N . GLU A 1 83 ? 10.99703 -2.32038 6.50639 1.000 13.51085 83 GLU A N 1
ATOM 1355 C CA A GLU A 1 83 ? 10.04120 -3.20520 7.15493 0.500 14.50552 83 GLU A CA 1
ATOM 1356 C CA B GLU A 1 83 ? 10.07982 -3.20444 7.22865 0.500 14.79647 83 GLU A CA 1
ATOM 1357 C C . GLU A 1 83 ? 8.86634 -2.42671 7.72795 1.000 13.19544 83 GLU A C 1
ATOM 1358 O O . GLU A 1 83 ? 7.71437 -2.84677 7.57995 1.000 16.44714 83 GLU A O 1
ATOM 1381 N N . VAL A 1 84 ? 9.13484 -1.30429 8.38804 1.000 11.16333 84 VAL A N 1
ATOM 1382 C CA . VAL A 1 84 ? 8.09403 -0.53401 9.05157 1.000 11.02595 84 VAL A CA 1
ATOM 1383 C C . VAL A 1 84 ? 7.13444 0.04700 8.03172 1.000 10.36964 84 VAL A C 1
ATOM 1384 O O . VAL A 1 84 ? 5.91770 -0.08406 8.16596 1.000 11.19945 84 VAL A O 1
ATOM 1397 N N . LEU A 1 85 ? 7.66913 0.67600 6.98667 1.000 9.64943 85 LEU A N 1
ATOM 1398 C CA . LEU A 1 85 ? 6.84877 1.42541 6.04368 1.000 10.29154 85 LEU A CA 1
ATOM 1399 C C . LEU A 1 85 ? 6.00458 0.51898 5.15822 1.000 9.54791 85 LEU A C 1
ATOM 1400 O O . LEU A 1 85 ? 4.96978 0.95919 4.65710 1.000 10.36337 85 LEU A O 1
ATOM 1416 N N . ALA A 1 86 ? 6.40943 -0.73763 4.96587 1.000 9.87096 86 ALA A N 1
ATOM 1417 C CA . ALA A 1 86 ? 5.60407 -1.67956 4.19706 1.000 11.11446 86 ALA A CA 1
ATOM 1418 C C . ALA A 1 86 ? 4.28374 -1.98549 4.88142 1.000 10.68801 86 ALA A C 1
ATOM 1419 O O . ALA A 1 86 ? 3.33158 -2.36817 4.20819 1.000 12.00001 86 ALA A O 1
ATOM 1426 N N . VAL A 1 87 ? 4.19124 -1.81672 6.20137 1.000 11.22504 87 VAL A N 1
ATOM 1427 C CA . VAL A 1 87 ? 2.92288 -2.04987 6.88771 1.000 11.64180 87 VAL A CA 1
ATOM 1428 C C . VAL A 1 87 ? 1.86883 -1.05045 6.43206 1.000 11.77363 87 VAL A C 1
ATOM 1429 O O . VAL A 1 87 ? 0.70021 -1.40419 6.26059 1.000 12.63674 87 VAL A O 1
ATOM 1442 N N . THR A 1 88 ? 2.25946 0.20976 6.24192 1.000 11.20221 88 THR A N 1
ATOM 1443 C CA . THR A 1 88 ? 1.32161 1.30094 6.07793 1.000 11.44158 88 THR A CA 1
ATOM 1444 C C . THR A 1 88 ? 1.27352 1.85965 4.66398 1.000 10.81579 88 THR A C 1
ATOM 1445 O O . THR A 1 88 ? 0.36184 2.62779 4.36506 1.000 11.44942 88 THR A O 1
ATOM 1456 N N . ARG A 1 89 ? 2.19583 1.48272 3.78454 1.000 10.96897 89 ARG A N 1
ATOM 1457 C CA . ARG A 1 89 ? 2.30353 2.07763 2.46900 1.000 11.74866 89 ARG A CA 1
ATOM 1458 C C . ARG A 1 89 ? 2.72276 1.05385 1.42903 1.000 10.88347 89 ARG A C 1
ATOM 1459 O O . ARG A 1 89 ? 3.43159 0.08982 1.71938 1.000 11.02214 89 ARG A O 1
ATOM 1480 N N . LYS A 1 90 ? 2.29909 1.30333 0.19313 1.000 11.15104 90 LYS A N 1
ATOM 1481 C CA . LYS A 1 90 ? 2.82882 0.61642 -0.97845 1.000 11.26220 90 LYS A CA 1
ATOM 1482 C C . LYS A 1 90 ? 2.99266 1.64555 -2.09304 1.000 11.14082 90 LYS A C 1
ATOM 1483 O O . LYS A 1 90 ? 2.59922 2.80824 -1.95903 1.000 12.41185 90 LYS A O 1
ATOM 1502 N N . GLY A 1 91 ? 3.56685 1.21084 -3.21025 1.000 11.91559 91 GLY A N 1
ATOM 1503 C CA . GLY A 1 91 ? 3.60075 2.07619 -4.38043 1.000 12.66099 91 GLY A CA 1
ATOM 1504 C C . GLY A 1 91 ? 4.25142 3.41565 -4.09807 1.000 11.98906 91 GLY A C 1
ATOM 1505 O O . GLY A 1 91 ? 5.27833 3.51305 -3.41968 1.000 12.95012 91 GLY A O 1
ATOM 1509 N N . ALA A 1 92 ? 3.64751 4.47327 -4.63564 1.000 12.88506 92 ALA A N 1
ATOM 1510 C CA . ALA A 1 92 ? 4.25595 5.79755 -4.59069 1.000 13.88909 92 ALA A CA 1
ATOM 1511 C C . ALA A 1 92 ? 4.49591 6.27763 -3.16046 1.000 12.80839 92 ALA A C 1
ATOM 1512 O O . ALA A 1 92 ? 5.54820 6.85334 -2.86706 1.000 14.62904 92 ALA A O 1
ATOM 1519 N N . ALA A 1 93 ? 3.53379 6.07219 -2.25848 1.000 12.49970 93 ALA A N 1
ATOM 1520 C CA . ALA A 1 93 ? 3.69646 6.54847 -0.88836 1.000 13.04890 93 ALA A CA 1
ATOM 1521 C C . ALA A 1 93 ? 4.85448 5.83542 -0.20194 1.000 12.93711 93 ALA A C 1
ATOM 1522 O O . ALA A 1 93 ? 5.60822 6.43644 0.57373 1.000 12.63057 93 ALA A O 1
ATOM 1529 N N . TYR A 1 94 ? 4.98275 4.53893 -0.46397 1.000 11.47097 94 TYR A N 1
ATOM 1530 C CA . TYR A 1 94 ? 6.06791 3.74136 0.08702 1.000 10.47855 94 TYR A CA 1
ATOM 1531 C C . TYR A 1 94 ? 7.41076 4.20555 -0.45098 1.000 11.07438 94 TYR A C 1
ATOM 1532 O O . TYR A 1 94 ? 8.35773 4.43375 0.31247 1.000 11.30976 94 TYR A O 1
ATOM 1550 N N . ASN A 1 95 ? 7.51879 4.33875 -1.76967 1.000 12.03869 95 ASN A N 1
ATOM 1551 C CA . ASN A 1 95 ? 8.79057 4.72769 -2.35690 1.000 13.08371 95 ASN A CA 1
ATOM 1552 C C . ASN A 1 95 ? 9.26195 6.07443 -1.82827 1.000 12.77730 95 ASN A C 1
ATOM 1553 O O . ASN A 1 95 ? 10.45192 6.25715 -1.55875 1.000 13.96927 95 ASN A O 1
ATOM 1564 N N . GLU A 1 96 ? 8.34635 7.03344 -1.68981 1.000 13.23108 96 GLU A N 1
ATOM 1565 C CA . GLU A 1 96 ? 8.71734 8.35665 -1.20614 1.000 14.38873 96 GLU A CA 1
ATOM 1566 C C . GLU A 1 96 ? 9.26204 8.29001 0.21315 1.000 12.67685 96 GLU A C 1
ATOM 1567 O O . GLU A 1 96 ? 10.31675 8.85577 0.51036 1.000 12.95470 96 GLU A O 1
ATOM 1579 N N . ALA A 1 97 ? 8.54333 7.61436 1.10847 1.000 11.81172 97 ALA A N 1
ATOM 1580 C CA . ALA A 1 97 ? 8.95826 7.56279 2.50607 1.000 11.07833 97 ALA A CA 1
ATOM 1581 C C . ALA A 1 97 ? 10.24895 6.76803 2.68071 1.000 11.22339 97 ALA A C 1
ATOM 1582 O O . ALA A 1 97 ? 11.12598 7.17539 3.44564 1.000 11.54108 97 ALA A O 1
ATOM 1589 N N . VAL A 1 98 ? 10.40103 5.63885 1.98661 1.000 11.14692 98 VAL A N 1
ATOM 1590 C CA . VAL A 1 98 ? 11.62593 4.85512 2.14556 1.000 11.68954 98 VAL A CA 1
ATOM 1591 C C . VAL A 1 98 ? 12.83164 5.68507 1.74189 1.000 11.63121 98 VAL A C 1
ATOM 1592 O O . VAL A 1 98 ? 13.87180 5.67027 2.40841 1.000 12.13984 98 VAL A O 1
ATOM 1605 N N . ARG A 1 99 ? 12.71342 6.41627 0.63744 1.000 11.97316 99 ARG A N 1
ATOM 1606 C CA . ARG A 1 99 ? 13.80162 7.27878 0.19947 1.000 12.90754 99 ARG A CA 1
ATOM 1607 C C . ARG A 1 99 ? 14.07185 8.38881 1.20497 1.000 11.25011 99 ARG A C 1
ATOM 1608 O O . ARG A 1 99 ? 15.21770 8.60783 1.60646 1.000 12.17727 99 ARG A O 1
ATOM 1629 N N . ASN A 1 100 ? 13.03453 9.12657 1.59492 1.000 11.61189 100 ASN A N 1
ATOM 1630 C CA . ASN A 1 100 ? 13.23826 10.29618 2.44017 1.000 11.68880 100 ASN A CA 1
ATOM 1631 C C . ASN A 1 100 ? 13.73799 9.90117 3.82396 1.000 10.83964 100 ASN A C 1
ATOM 1632 O O . ASN A 1 100 ? 14.65261 10.52831 4.36136 1.000 10.84748 100 ASN A O 1
ATOM 1643 N N . TRP A 1 101 ? 13.15425 8.86683 4.42069 1.000 10.36509 101 TRP A N 1
ATOM 1644 C CA . TRP A 1 101 ? 13.62091 8.42349 5.72762 1.000 9.78244 101 TRP A CA 1
ATOM 1645 C C . TRP A 1 101 ? 15.02163 7.81896 5.63303 1.000 9.78951 101 TRP A C 1
ATOM 1646 O O . TRP A 1 101 ? 15.82850 7.99335 6.55196 1.000 9.90994 101 TRP A O 1
ATOM 1667 N N . GLY A 1 102 ? 15.33742 7.15178 4.51459 1.000 9.77451 102 GLY A N 1
ATOM 1668 C CA . GLY A 1 102 ? 16.67073 6.60066 4.33417 1.000 9.56377 102 GLY A CA 1
ATOM 1669 C C . GLY A 1 102 ? 17.73817 7.67220 4.19748 1.000 10.82164 102 GLY A C 1
ATOM 1670 O O . GLY A 1 102 ? 18.84279 7.53933 4.73465 1.000 10.99623 102 GLY A O 1
ATOM 1674 N N . ILE A 1 103 ? 17.43272 8.74168 3.46944 1.000 10.92733 103 ILE A N 1
ATOM 1675 C CA . ILE A 1 103 ? 18.34545 9.87583 3.39317 1.000 11.61815 103 ILE A CA 1
ATOM 1676 C C . ILE A 1 103 ? 18.55478 10.47731 4.77708 1.000 10.01234 103 ILE A C 1
ATOM 1677 O O . ILE A 1 103 ? 19.68377 10.73949 5.18993 1.000 10.04446 103 ILE A O 1
ATOM 1693 N N . ALA A 1 104 ? 17.46738 10.73707 5.49850 1.000 9.72052 104 ALA A N 1
ATOM 1694 C CA . ALA A 1 104 ? 17.58307 11.28352 6.84199 1.000 9.65281 104 ALA A CA 1
ATOM 1695 C C . ALA A 1 104 ? 18.42999 10.39013 7.73857 1.000 9.13447 104 ALA A C 1
ATOM 1696 O O . ALA A 1 104 ? 19.29345 10.87657 8.46600 1.000 9.43947 104 ALA A O 1
ATOM 1703 N N . ALA A 1 105 ? 18.20062 9.08158 7.70478 1.000 8.68885 105 ALA A N 1
ATOM 1704 C CA . ALA A 1 105 ? 18.98139 8.17962 8.54465 1.000 8.64473 105 ALA A CA 1
ATOM 1705 C C . ALA A 1 105 ? 20.45830 8.28263 8.21442 1.000 8.42703 105 ALA A C 1
ATOM 1706 O O . ALA A 1 105 ? 21.30981 8.24742 9.10570 1.000 8.65986 105 ALA A O 1
ATOM 1713 N N . THR A 1 106 ? 20.77756 8.37842 6.92649 1.000 8.81079 106 THR A N 1
ATOM 1714 C CA . THR A 1 106 ? 22.16819 8.45894 6.51254 1.000 9.27312 106 THR A CA 1
ATOM 1715 C C . THR A 1 106 ? 22.80526 9.74898 7.01887 1.000 8.62224 106 THR A C 1
ATOM 1716 O O . THR A 1 106 ? 23.94687 9.74149 7.49635 1.000 8.92894 106 THR A O 1
ATOM 1727 N N . VAL A 1 107 ? 22.07182 10.86224 6.95193 1.000 8.97942 107 VAL A N 1
ATOM 1728 C CA . VAL A 1 107 ? 22.57239 12.12319 7.50446 1.000 8.76905 107 VAL A CA 1
ATOM 1729 C C . VAL A 1 107 ? 22.79030 12.00859 9.00634 1.000 8.42557 107 VAL A C 1
ATOM 1730 O O . VAL A 1 107 ? 23.81845 12.44075 9.52861 1.000 8.75517 107 VAL A O 1
ATOM 1743 N N . MET A 1 108 ? 21.83373 11.41147 9.71254 1.000 8.11381 108 MET A N 1
ATOM 1744 C CA . MET A 1 108 ? 21.92780 11.24982 11.15924 1.000 7.80526 108 MET A CA 1
ATOM 1745 C C . MET A 1 108 ? 23.16820 10.45707 11.52789 1.000 7.46979 108 MET A C 1
ATOM 1746 O O . MET A 1 108 ? 23.94390 10.86444 12.39091 1.000 8.25478 108 MET A O 1
ATOM 1760 N N . ILE A 1 109 ? 23.35919 9.31139 10.88381 1.000 7.40561 109 ILE A N 1
ATOM 1761 C CA . ILE A 1 109 ? 24.46603 8.42177 11.19422 1.000 7.53911 109 ILE A CA 1
ATOM 1762 C C . ILE A 1 109 ? 25.78683 9.04394 10.77625 1.000 8.02016 109 ILE A C 1
ATOM 1763 O O . ILE A 1 109 ? 26.76515 8.98173 11.52105 1.000 8.49666 109 ILE A O 1
ATOM 1779 N N . GLY A 1 110 ? 25.83370 9.69952 9.61989 1.000 8.41489 110 GLY A N 1
ATOM 1780 C CA . GLY A 1 110 ? 27.05725 10.37472 9.21374 1.000 9.22012 110 GLY A CA 1
ATOM 1781 C C . GLY A 1 110 ? 27.44599 11.51451 10.13285 1.000 8.79644 110 GLY A C 1
ATOM 1782 O O . GLY A 1 110 ? 28.62552 11.67859 10.45963 1.000 9.16503 110 GLY A O 1
ATOM 1786 N N . ALA A 1 111 ? 26.46512 12.32757 10.54577 1.000 8.67246 111 ALA A N 1
ATOM 1787 C CA . ALA A 1 111 ? 26.73216 13.40334 11.49600 1.000 9.05592 111 ALA A CA 1
ATOM 1788 C C . ALA A 1 111 ? 27.25681 12.83879 12.81043 1.000 9.05144 111 ALA A C 1
ATOM 1789 O O . ALA A 1 111 ? 28.19828 13.37431 13.39670 1.000 9.29552 111 ALA A O 1
ATOM 1796 N N . GLY A 1 112 ? 26.6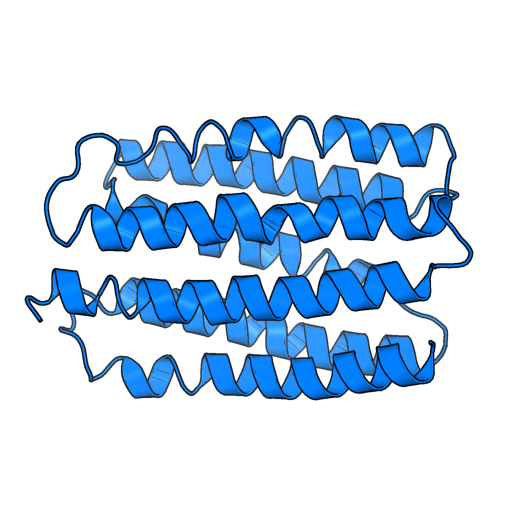6939 11.74016 13.27708 1.000 9.09127 112 GLY A N 1
ATOM 1797 C CA . GLY A 1 112 ? 27.15083 11.10026 14.49205 1.000 8.44166 112 GLY A CA 1
ATOM 1798 C C . GLY A 1 112 ? 28.57396 10.60830 14.34696 1.000 8.51834 112 GLY A C 1
ATOM 1799 O O . GLY A 1 112 ? 29.39110 10.78114 15.24841 1.000 8.63621 112 GLY A O 1
ATOM 1803 N N . TYR A 1 113 ? 28.90330 10.04188 13.19099 1.000 8.62464 113 TYR A N 1
ATOM 1804 C CA . TYR A 1 113 ? 30.25147 9.53272 12.97465 1.000 8.74712 113 TYR A CA 1
ATOM 1805 C C . TYR A 1 113 ? 31.25907 10.67409 12.97139 1.000 9.50450 113 TYR A C 1
ATOM 1806 O O . TYR A 1 113 ? 32.32077 10.57904 13.59442 1.000 10.39128 113 TYR A O 1
ATOM 1824 N N . TYR A 1 114 ? 30.92006 11.76797 12.28502 1.000 9.96483 114 TYR A N 1
ATOM 1825 C CA . TYR A 1 114 ? 31.73880 12.97279 12.27843 1.000 10.62678 114 TYR A CA 1
ATOM 1826 C C . TYR A 1 114 ? 32.00901 13.44611 13.69662 1.000 9.96488 114 TYR A C 1
ATOM 1827 O O . TYR A 1 114 ? 33.14663 13.77423 14.04689 1.000 10.62805 114 TYR A O 1
ATOM 1845 N N . GLY A 1 115 ? 30.96079 13.51231 14.51763 1.000 9.97422 115 GLY A N 1
ATOM 1846 C CA . GLY A 1 115 ? 31.11186 13.98840 15.88257 1.000 9.64118 115 GLY A CA 1
ATOM 1847 C C . GLY A 1 115 ? 31.87446 13.02947 16.77108 1.000 10.14271 115 GLY A C 1
ATOM 1848 O O . GLY A 1 115 ? 32.73848 13.44306 17.54901 1.000 11.25296 115 GLY A O 1
ATOM 1852 N N . GLU A 1 116 ? 31.56526 11.74256 16.67235 1.000 9.58121 116 GLU A N 1
ATOM 1853 C CA . GLU A 1 116 ? 32.13258 10.76102 17.58359 1.000 9.89576 116 GLU A CA 1
ATOM 1854 C C . GLU A 1 116 ? 33.62574 10.60477 17.35449 1.000 10.69642 116 GLU A C 1
ATOM 1855 O O . GLU A 1 116 ? 34.36676 10.27282 18.28337 1.000 12.01120 116 GLU A O 1
ATOM 1867 N N . THR A 1 117 ? 34.07841 10.78079 16.12270 1.000 11.39394 117 THR A N 1
ATOM 1868 C CA . THR A 1 117 ? 35.49851 10.69661 15.81346 1.000 13.42394 117 THR A CA 1
ATOM 1869 C C . THR A 1 117 ? 36.21274 12.04190 15.95895 1.000 14.13306 117 THR A C 1
ATOM 1870 O O . THR A 1 117 ? 37.39633 12.13517 15.62988 1.000 17.70335 117 THR A O 1
ATOM 1881 N N . SER A 1 118 ? 35.52258 13.08583 16.41053 1.000 14.43660 118 SER A N 1
ATOM 1882 C CA A SER A 1 118 ? 36.11044 14.36229 16.79377 0.500 15.27907 118 SER A CA 1
ATOM 1883 C CA B SER A 1 118 ? 36.18430 14.32813 16.77553 0.500 16.47542 118 SER A CA 1
ATOM 1884 C C . SER A 1 118 ? 36.57914 14.27918 18.24933 1.000 16.75429 118 SER A C 1
ATOM 1885 O O . SER A 1 118 ? 36.25978 13.33587 18.97050 1.000 18.37467 118 SER A O 1
ATOM 1900 N N . ALA A 1 119 ? 37.32117 15.29135 18.69970 1.000 18.70648 119 ALA A N 1
ATOM 1901 C CA . ALA A 1 119 ? 37.69636 15.31381 20.11113 1.000 20.51635 119 ALA A CA 1
ATOM 1902 C C . ALA A 1 119 ? 36.43332 15.40601 20.97023 1.000 18.44675 119 ALA A C 1
ATOM 1903 O O . ALA A 1 119 ? 35.55670 16.23450 20.71308 1.000 17.72382 119 ALA A O 1
ATOM 1910 N N . ALA A 1 120 ? 36.33750 14.55930 21.99822 1.000 21.27434 120 ALA A N 1
ATOM 1911 C CA . ALA A 1 120 ? 35.14884 14.55367 22.84674 1.000 21.20597 120 ALA A CA 1
ATOM 1912 C C . ALA A 1 120 ? 34.92545 15.93354 23.45389 1.000 18.48975 120 ALA A C 1
ATOM 1913 O O . ALA A 1 120 ? 35.86054 16.55350 23.97220 1.000 21.03960 120 ALA A O 1
ATOM 1920 N N . GLY A 1 121 ? 33.68381 16.41574 23.38610 1.000 17.11179 121 GLY A N 1
ATOM 1921 C CA . GLY A 1 121 ? 33.34387 17.69794 23.96187 1.000 18.06429 121 GLY A CA 1
ATOM 1922 C C . GLY A 1 121 ? 33.71335 18.90133 23.12236 1.000 18.04344 121 GLY A C 1
ATOM 1923 O O . GLY A 1 121 ? 33.40693 20.03182 23.52435 1.000 19.14606 121 GLY A O 1
ATOM 1927 N N . SER A 1 122 ? 34.33301 18.69653 21.96209 1.000 16.67577 122 SER A N 1
ATOM 1928 C CA . SER A 1 122 ? 34.70743 19.79382 21.08798 1.000 15.77550 122 SER A CA 1
ATOM 1929 C C . SER A 1 122 ? 33.48159 20.35318 20.37370 1.000 15.39290 122 SER A C 1
ATOM 1930 O O . SER A 1 122 ? 32.41345 19.74398 20.34698 1.000 14.18079 122 SER A O 1
ATOM 1938 N N . ASN A 1 123 ? 33.65169 21.53065 19.76567 1.000 16.45202 123 ASN A N 1
ATOM 1939 C CA . ASN A 1 123 ? 32.58345 22.07576 18.93764 1.000 15.90017 123 ASN A CA 1
ATOM 1940 C C . ASN A 1 123 ? 32.18245 21.08172 17.85655 1.000 14.20413 123 ASN A C 1
ATOM 1941 O O . ASN A 1 123 ? 31.00079 20.96053 17.55026 1.000 13.93763 123 ASN A O 1
ATOM 1952 N N . GLU A 1 124 ? 33.15066 20.36525 17.26653 1.000 14.20496 124 GLU A N 1
ATOM 1953 C CA . GLU A 1 124 ? 32.83551 19.37819 16.22854 1.000 13.66231 124 GLU A CA 1
ATOM 1954 C C . GLU A 1 124 ? 31.99753 18.22026 16.77825 1.000 11.49498 124 GLU A C 1
ATOM 1955 O O . GLU A 1 124 ? 31.02995 17.78368 16.14205 1.000 11.62864 124 GLU A O 1
ATOM 1967 N N . TYR A 1 125 ? 32.37128 17.69953 17.94801 1.000 11.21161 125 TYR A N 1
ATOM 1968 C CA . TYR A 1 125 ? 31.58320 16.67909 18.63747 1.000 10.48244 125 TYR A CA 1
ATOM 1969 C C . TYR A 1 125 ? 30.14785 17.13293 18.85155 1.000 10.04177 125 TYR A C 1
ATOM 1970 O O . TYR A 1 125 ? 29.20791 16.37189 18.61090 1.000 9.88600 125 TYR A O 1
ATOM 1988 N N . TRP A 1 126 ? 29.95039 18.37279 19.28803 1.000 11.02881 126 TRP A N 1
ATOM 1989 C CA . TRP A 1 126 ? 28.60316 18.87904 19.54270 1.000 11.08832 126 TRP A CA 1
ATOM 1990 C C . TRP A 1 126 ? 27.86790 19.18787 18.24233 1.000 10.16814 126 TRP A C 1
ATOM 1991 O O . TRP A 1 126 ? 26.65046 19.01135 18.17492 1.000 10.73600 126 TRP A O 1
ATOM 2012 N N . THR A 1 127 ? 28.59415 19.61345 17.20416 1.000 10.37618 127 THR A N 1
ATOM 2013 C CA . THR A 1 127 ? 27.99791 19.84123 15.89083 1.000 10.31903 127 THR A CA 1
ATOM 2014 C C . THR A 1 127 ? 27.39163 18.55289 15.35773 1.000 9.14932 127 THR A C 1
ATOM 2015 O O . THR A 1 127 ? 26.23489 18.52268 14.92896 1.000 9.57802 127 THR A O 1
ATOM 2026 N N . GLY A 1 128 ? 28.14448 17.45986 15.42844 1.000 9.54039 128 GLY A N 1
ATOM 2027 C CA . GLY A 1 128 ? 27.61332 16.18864 14.98724 1.000 9.14566 128 GLY A CA 1
ATOM 2028 C C . GLY A 1 128 ? 26.41908 15.75489 15.80675 1.000 8.71346 128 GLY A C 1
ATOM 2029 O O . GLY A 1 128 ? 25.41338 15.31056 15.25351 1.000 9.21861 128 GLY A O 1
ATOM 2033 N N . PHE A 1 129 ? 26.49278 15.92147 17.13567 1.000 8.73024 129 PHE A N 1
ATOM 2034 C CA . PHE A 1 129 ? 25.36452 15.56628 17.99686 1.000 8.73797 129 PHE A CA 1
ATOM 2035 C C . PHE A 1 129 ? 24.10322 16.34015 17.63235 1.000 8.40878 129 PHE A C 1
ATOM 2036 O O . PHE A 1 129 ? 23.02305 15.75847 17.52096 1.000 8.84025 129 PHE A O 1
ATOM 2053 N N . VAL A 1 130 ? 24.21811 17.65648 17.45685 1.000 8.78246 130 VAL A N 1
ATOM 2054 C CA . VAL A 1 130 ? 23.04000 18.49596 17.24678 1.000 8.66946 130 VAL A CA 1
ATOM 2055 C C . VAL A 1 130 ? 22.40367 18.21003 15.89680 1.000 8.13475 130 VAL A C 1
ATOM 2056 O O . VAL A 1 130 ? 21.17923 18.10297 15.78900 1.000 8.26664 130 VAL A O 1
ATOM 2069 N N . ILE A 1 131 ? 23.21057 18.05557 14.85225 1.000 8.27170 131 ILE A N 1
ATOM 2070 C CA . ILE A 1 131 ? 22.65895 17.71699 13.54538 1.000 8.21298 131 ILE A CA 1
ATOM 2071 C C . ILE A 1 131 ? 21.98463 16.35540 13.59852 1.000 7.87543 131 ILE A C 1
ATOM 2072 O O . ILE A 1 131 ? 20.86303 16.18311 13.11180 1.000 8.64018 131 ILE A O 1
ATOM 2088 N N . ALA A 1 132 ? 22.65820 15.36568 14.19381 1.000 7.46750 132 ALA A N 1
ATOM 2089 C CA . ALA A 1 132 ? 22.08001 14.02979 14.29762 1.000 7.95481 132 ALA A CA 1
ATOM 2090 C C . ALA A 1 132 ? 20.78654 14.04920 15.10304 1.000 7.51848 132 ALA A C 1
ATOM 2091 O O . ALA A 1 132 ? 19.81286 13.38000 14.74679 1.000 8.24326 132 ALA A O 1
ATOM 2098 N N . MET A 1 133 ? 20.76656 14.79429 16.19967 1.000 8.49487 133 MET A N 1
ATOM 2099 C CA A MET A 1 133 ? 19.57901 14.85459 17.04188 0.800 8.46070 133 MET A CA 1
ATOM 2100 C CA B MET A 1 133 ? 19.57617 14.84851 17.04171 0.200 9.69855 133 MET A CA 1
ATOM 2101 C C . MET A 1 133 ? 18.38915 15.45173 16.29903 1.000 8.75864 133 MET A C 1
ATOM 2102 O O . MET A 1 133 ? 17.26240 14.97067 16.42788 1.000 9.05113 133 MET A O 1
ATOM 2129 N N . ALA A 1 134 ? 18.61038 16.51625 15.53173 1.000 9.13240 134 ALA A N 1
ATOM 2130 C CA . ALA A 1 134 ? 17.50025 17.11493 14.79911 1.000 9.73360 134 ALA A CA 1
ATOM 2131 C C . ALA A 1 134 ? 16.95552 16.14805 13.75830 1.000 9.09017 134 ALA A C 1
ATOM 2132 O O . ALA A 1 134 ? 15.74072 16.03272 13.57973 1.000 9.37934 134 ALA A O 1
ATOM 2139 N N . THR A 1 135 ? 17.84557 15.44444 13.06280 1.000 8.88540 135 THR A N 1
ATOM 2140 C CA A THR A 1 135 ? 17.42670 14.46818 12.06634 0.500 8.39446 135 THR A CA 1
ATOM 2141 C CA B THR A 1 135 ? 17.40175 14.48256 12.05776 0.500 9.89071 135 THR A CA 1
ATOM 2142 C C . THR A 1 135 ? 16.67452 13.31351 12.71676 1.000 8.64931 135 THR A C 1
ATOM 2143 O O . THR A 1 135 ? 15.65136 12.85368 12.20675 1.000 8.86049 135 THR A O 1
ATOM 2164 N N . TYR A 1 136 ? 17.16190 12.86181 13.86629 1.000 8.35985 136 TYR A N 1
ATOM 2165 C CA . TYR A 1 136 ? 16.49414 11.84025 14.66434 1.000 8.75375 136 TYR A CA 1
ATOM 2166 C C . TYR A 1 136 ? 15.08521 12.26737 15.04876 1.000 8.42336 136 TYR A C 1
ATOM 2167 O O . TYR A 1 136 ? 14.13408 11.49738 14.89441 1.000 8.84587 136 TYR A O 1
ATOM 2185 N N . VAL A 1 137 ? 14.92664 13.48897 15.55876 1.000 8.98783 137 VAL A N 1
ATOM 2186 C CA . VAL A 1 137 ? 13.60009 13.96712 15.94379 1.000 9.84078 137 VAL A CA 1
ATOM 2187 C C . VAL A 1 137 ? 12.67035 14.04855 14.73934 1.000 9.24399 137 VAL A C 1
ATOM 2188 O O . VAL A 1 137 ? 11.51157 13.64608 14.82518 1.000 9.73667 137 VAL A O 1
ATOM 2201 N N . TRP A 1 138 ? 13.16641 14.52564 13.59445 1.000 8.75488 138 TRP A N 1
ATOM 2202 C CA . TRP A 1 138 ? 12.37200 14.52554 12.36791 1.000 8.96351 138 TRP A CA 1
ATOM 2203 C C . TRP A 1 138 ? 11.89818 13.12126 12.02665 1.000 8.13167 138 TRP A C 1
ATOM 2204 O O . TRP A 1 138 ? 10.71585 12.92178 11.73604 1.000 8.80584 138 TRP A O 1
ATOM 2225 N N . LEU A 1 139 ? 12.78621 12.12625 12.11992 1.000 7.91208 139 LEU A N 1
ATOM 2226 C CA . LEU A 1 139 ? 12.40657 10.74643 11.84143 1.000 8.20231 139 LEU A CA 1
ATOM 2227 C C . LEU A 1 139 ? 11.36067 10.26342 12.83043 1.000 8.64349 139 LEU A C 1
ATOM 2228 O O . LEU A 1 139 ? 10.37156 9.63680 12.44410 1.000 8.84429 139 LEU A O 1
ATOM 2244 N N . MET A 1 140 ? 11.56678 10.53152 14.11872 1.000 9.01586 140 MET A N 1
ATOM 2245 C CA . MET A 1 140 ? 10.63113 10.03617 15.12101 1.000 9.70616 140 MET A CA 1
ATOM 2246 C C . MET A 1 140 ? 9.25658 10.68364 14.99321 1.000 9.93484 140 MET A C 1
ATOM 2247 O O . MET A 1 140 ? 8.23585 10.01814 15.19540 1.000 10.79076 140 MET A O 1
ATOM 2261 N N . ARG A 1 141 ? 9.20662 11.95662 14.61111 1.000 10.37153 141 ARG A N 1
ATOM 2262 C CA A ARG A 1 141 ? 7.93341 12.63550 14.38654 0.500 11.57538 141 ARG A CA 1
ATOM 2263 C CA B ARG A 1 141 ? 7.91163 12.59912 14.41482 0.500 11.57810 141 ARG A CA 1
ATOM 2264 C C . ARG A 1 141 ? 7.21210 12.05129 13.17679 1.000 11.29854 141 ARG A C 1
ATOM 2265 O O . ARG A 1 141 ? 5.99699 11.83811 13.19974 1.000 11.99442 141 ARG A O 1
ATOM 2306 N N . ASN A 1 142 ? 7.95578 11.77821 12.10642 1.000 10.15847 142 ASN A N 1
ATOM 2307 C CA . ASN A 1 142 ? 7.37605 11.08773 10.96338 1.000 10.67000 142 ASN A CA 1
ATOM 2308 C C . ASN A 1 142 ? 6.85409 9.72265 11.37342 1.000 9.78291 142 ASN A C 1
ATOM 2309 O O . ASN A 1 142 ? 5.74971 9.33613 10.99063 1.000 11.49355 142 ASN A O 1
ATOM 2320 N N . LEU A 1 143 ? 7.60475 8.99760 12.19567 1.000 10.01832 143 LEU A N 1
ATOM 2321 C CA . LEU A 1 143 ? 7.16639 7.66924 12.60917 1.000 9.88949 143 LEU A CA 1
ATOM 2322 C C . LEU A 1 143 ? 5.88905 7.74692 13.44013 1.000 11.57188 143 LEU A C 1
ATOM 2323 O O . LEU A 1 143 ? 4.95895 6.95787 13.24453 1.000 11.88439 143 LEU A O 1
ATOM 2339 N N . GLN A 1 144 ? 5.81309 8.70514 14.35346 1.000 11.94914 144 GLN A N 1
ATOM 2340 C CA . GLN A 1 144 ? 4.63399 8.83192 15.19760 1.000 12.67817 144 GLN A CA 1
ATOM 2341 C C . GLN A 1 144 ? 3.37354 9.02893 14.37403 1.000 12.84934 144 GLN A C 1
ATOM 2342 O O . GLN A 1 144 ? 2.29402 8.55600 14.75255 0.500 10.12410 144 GLN A O 1
ATOM 2356 N N . ALA A 1 145 ? 3.48292 9.74894 13.26130 1.000 14.56866 145 ALA A N 1
ATOM 2357 C CA . ALA A 1 145 ? 2.34219 10.01946 12.40503 1.000 17.68881 145 ALA A CA 1
ATOM 2358 C C . ALA A 1 145 ? 1.93733 8.81933 11.56620 1.000 17.03556 145 ALA A C 1
ATOM 2359 O O . ALA A 1 145 ? 0.81657 8.78941 11.06540 1.000 20.99840 145 ALA A O 1
ATOM 2366 N N . GLU A 1 146 ? 2.79453 7.82383 11.41738 1.000 13.73217 146 GLU A N 1
ATOM 2367 C CA A GLU A 1 146 ? 2.48565 6.70665 10.53534 0.500 12.89710 146 GLU A CA 1
ATOM 2368 C CA B GLU A 1 146 ? 2.49586 6.70284 10.54379 0.500 13.49837 146 GLU A CA 1
ATOM 2369 C C . GLU A 1 146 ? 1.44357 5.78620 11.15649 1.000 12.13792 146 GLU A C 1
ATOM 2370 O O . GLU A 1 146 ? 1.50998 5.43869 12.33477 1.000 13.83763 146 GLU A O 1
ATOM 2393 N N . GLY A 1 147 ? 0.48562 5.36766 10.34210 1.000 13.19113 147 GLY A N 1
ATOM 2394 C CA . GLY A 1 147 ? -0.48313 4.38347 10.78165 1.000 14.23962 147 GLY A CA 1
ATOM 2395 C C . GLY A 1 147 ? -1.49683 4.85061 11.79278 1.000 17.45169 147 GLY A C 1
ATOM 2396 O O . GLY A 1 147 ? -2.15186 4.01142 12.41732 1.000 17.65393 147 GLY A O 1
ATOM 2400 N N . GLU A 1 148 ? -1.64769 6.15929 11.98452 1.000 20.38940 148 GLU A N 1
ATOM 2401 C CA . GLU A 1 148 ? -2.59206 6.64846 12.98624 1.000 23.94935 148 GLU A CA 1
ATOM 2402 C C . GLU A 1 148 ? -4.03596 6.25338 12.68251 1.000 22.81458 148 GLU A C 1
ATOM 2403 O O . GLU A 1 148 ? -4.87333 6.27262 13.59256 1.000 23.20716 148 GLU A O 1
ATOM 2410 N N . GLY A 1 149 ? -4.34468 5.87950 11.43851 1.000 20.31064 149 GLY A N 1
ATOM 2411 C CA . GLY A 1 149 ? -5.67790 5.43932 11.07120 1.000 18.93135 149 GLY A CA 1
ATOM 2412 C C . GLY A 1 149 ? -5.98582 3.96813 11.29538 1.000 19.08075 149 GLY A C 1
ATOM 2413 O O . GLY A 1 149 ? -7.14691 3.55638 11.17139 1.000 20.51326 149 GLY A O 1
ATOM 2417 N N . LEU A 1 150 ? -4.98333 3.16348 11.62880 1.000 17.44956 150 LEU A N 1
ATOM 2418 C CA . LEU A 1 150 ? -5.20120 1.73994 11.80694 1.000 16.24723 150 LEU A CA 1
ATOM 2419 C C . LEU A 1 150 ? -6.08857 1.49812 13.02075 1.000 14.03563 150 LEU A C 1
ATOM 2420 O O . LEU A 1 150 ? -6.06896 2.26028 13.99187 1.000 14.62266 150 LEU A O 1
ATOM 2436 N N . LYS A 1 151 ? -6.80859 0.37614 12.98778 1.000 14.02522 151 LYS A N 1
ATOM 2437 C CA . LYS A 1 151 ? -7.62652 -0.09874 14.09606 1.000 14.43646 151 LYS A CA 1
ATOM 2438 C C . LYS A 1 151 ? -7.34839 -1.58327 14.32336 1.000 13.01473 151 LYS A C 1
ATOM 2439 O O . LYS A 1 151 ? -6.67647 -2.23570 13.52212 1.000 13.79591 151 LYS A O 1
ATOM 2458 N N . GLY A 1 152 ? -7.86228 -2.12201 15.43804 1.000 12.60092 152 GLY A N 1
ATOM 2459 C CA . GLY A 1 152 ? -7.81602 -3.55733 15.65201 1.000 12.35444 152 GLY A CA 1
ATOM 2460 C C . GLY A 1 152 ? -6.41307 -4.09193 15.94415 1.000 12.46013 152 GLY A C 1
ATOM 2461 O O . GLY A 1 152 ? -5.48339 -3.36481 16.33156 1.000 11.87745 152 GLY A O 1
ATOM 2465 N N . ASP A 1 153 ? -6.27478 -5.41355 15.77157 1.000 13.42939 153 ASP A N 1
ATOM 2466 C CA . ASP A 1 153 ? -5.02204 -6.07600 16.10489 1.000 13.53819 153 ASP A CA 1
ATOM 2467 C C . ASP A 1 153 ? -3.86973 -5.51826 15.27784 1.000 11.64462 153 ASP A C 1
ATOM 2468 O O . ASP A 1 153 ? -2.73958 -5.46803 15.76105 1.000 12.41094 153 ASP A O 1
ATOM 2477 N N . GLN A 1 154 ? -4.11104 -5.12321 14.02070 1.000 12.64608 154 GLN A N 1
ATOM 2478 C CA A GLN A 1 154 ? -3.02691 -4.55712 13.21908 0.500 13.49729 154 GLN A CA 1
ATOM 2479 C CA B GLN A 1 154 ? -3.01281 -4.56807 13.23411 0.500 13.21480 154 GLN A CA 1
ATOM 2480 C C . GLN A 1 154 ? -2.53540 -3.23998 13.81121 1.000 12.17910 154 GLN A C 1
ATOM 2481 O O . GLN A 1 154 ? -1.32943 -2.97302 13.83865 1.000 12.23302 154 GLN A O 1
ATOM 2508 N N . ALA A 1 155 ? -3.46126 -2.39568 14.27742 1.000 11.71155 155 ALA A N 1
ATOM 2509 C CA . ALA A 1 155 ? -3.06164 -1.15536 14.93278 1.000 11.98267 155 ALA A CA 1
ATOM 2510 C C . ALA A 1 155 ? -2.20076 -1.43152 16.15949 1.000 11.30193 155 ALA A C 1
ATOM 2511 O O . ALA A 1 155 ? -1.17886 -0.77786 16.36849 1.000 11.67855 155 ALA A O 1
ATOM 2518 N N . VAL A 1 156 ? -2.59407 -2.39262 16.98723 1.000 10.88191 156 VAL A N 1
ATOM 2519 C CA . VAL A 1 156 ? -1.83796 -2.69008 18.19750 1.000 11.34979 156 VAL A CA 1
ATOM 2520 C C . VAL A 1 156 ? -0.45753 -3.21433 17.84746 1.000 10.23230 156 VAL A C 1
ATOM 2521 O O . VAL A 1 156 ? 0.54393 -2.79346 18.43232 1.000 10.64859 156 VAL A O 1
ATOM 2534 N N . ALA A 1 157 ? -0.37995 -4.12631 16.87686 1.000 10.21804 157 ALA A N 1
ATOM 2535 C CA . ALA A 1 157 ? 0.90764 -4.68480 16.48169 1.000 9.97366 157 ALA A CA 1
ATOM 2536 C C . ALA A 1 157 ? 1.81431 -3.61538 15.87833 1.000 9.56368 157 ALA A C 1
ATOM 2537 O O . ALA A 1 157 ? 3.02354 -3.60646 16.11845 1.000 9.51496 157 ALA A O 1
ATOM 2544 N N . PHE A 1 158 ? 1.24332 -2.67984 15.12847 1.000 9.46624 158 PHE A N 1
ATOM 2545 C CA . PHE A 1 158 ? 2.04061 -1.59879 14.56468 1.000 9.48045 158 PHE A CA 1
ATOM 2546 C C . PHE A 1 158 ? 2.46193 -0.59274 15.63647 1.000 8.92637 158 PHE A C 1
ATOM 2547 O O . PHE A 1 158 ? 3.59856 -0.10844 15.63783 1.000 9.28704 158 PHE A O 1
ATOM 2564 N N . GLU A 1 159 ? 1.57467 -0.29597 16.58094 1.000 9.22343 159 GLU A N 1
ATOM 2565 C CA . GLU A 1 159 ? 1.94198 0.57438 17.68822 1.000 9.70392 159 GLU A CA 1
ATOM 2566 C C . GLU A 1 159 ? 3.07798 -0.03415 18.49258 1.000 9.57320 159 GLU A C 1
ATOM 2567 O O . GLU A 1 159 ? 3.96223 0.68341 18.95502 1.000 9.69453 159 GLU A O 1
ATOM 2579 N N . ASN A 1 160 ? 3.07815 -1.35310 18.67988 1.000 9.30650 160 ASN A N 1
ATOM 2580 C CA . ASN A 1 160 ? 4.19509 -1.97392 19.38692 1.000 9.02799 160 ASN A CA 1
ATOM 2581 C C . ASN A 1 160 ? 5.51707 -1.77779 18.63891 1.000 8.62681 160 ASN A C 1
ATOM 2582 O O . ASN A 1 160 ? 6.54394 -1.47596 19.25603 1.000 9.00553 160 ASN A O 1
ATOM 2593 N N . ILE A 1 161 ? 5.50781 -1.91406 17.30489 1.000 8.16736 161 ILE A N 1
ATOM 2594 C CA . ILE A 1 161 ? 6.69290 -1.62168 16.49372 1.000 8.29057 161 ILE A CA 1
ATOM 2595 C C . ILE A 1 161 ? 7.12269 -0.16961 16.67465 1.000 8.00024 161 ILE A C 1
ATOM 2596 O O . ILE A 1 161 ? 8.29647 0.12804 16.90844 1.000 8.96450 161 ILE A O 1
ATOM 2612 N N . LYS A 1 162 ? 6.17846 0.75775 16.54926 1.000 8.65503 162 LYS A N 1
ATOM 2613 C CA . LYS A 1 162 ? 6.49936 2.17019 16.67666 1.000 9.00468 162 LYS A CA 1
ATOM 2614 C C . LYS A 1 162 ? 7.10174 2.45260 18.03802 1.000 8.74524 162 LYS A C 1
ATOM 2615 O O . LYS A 1 162 ? 8.09262 3.17701 18.15077 1.000 9.27844 162 LYS A O 1
ATOM 2634 N N . ASN A 1 163 ? 6.50169 1.89962 19.09474 1.000 9.19812 163 ASN A N 1
ATOM 2635 C CA . ASN A 1 163 ? 6.95531 2.19741 20.45445 1.000 9.71038 163 ASN A CA 1
ATOM 2636 C C . ASN A 1 163 ? 8.33623 1.62090 20.73354 1.000 9.14625 163 ASN A C 1
ATOM 2637 O O . ASN A 1 163 ? 9.12849 2.23982 21.45571 1.000 9.54660 163 ASN A O 1
ATOM 2648 N N . LEU A 1 164 ? 8.65415 0.46191 20.17134 1.000 8.45457 164 LEU A N 1
ATOM 2649 C CA . LEU A 1 164 ? 9.99981 -0.06415 20.32993 1.000 8.09722 164 LEU A CA 1
ATOM 2650 C C . LEU A 1 164 ? 11.02498 0.91342 19.78064 1.000 7.53852 164 LEU A C 1
ATOM 2651 O O . LEU A 1 164 ? 12.05536 1.16647 20.40784 1.000 8.05527 164 LEU A O 1
ATOM 2667 N N . ILE A 1 165 ? 10.75851 1.47608 18.60643 1.000 7.49359 165 ILE A N 1
ATOM 2668 C CA . ILE A 1 165 ? 11.68385 2.43112 18.00638 1.000 7.91980 165 ILE A CA 1
ATOM 2669 C C . ILE A 1 165 ? 11.69677 3.73345 18.79685 1.000 7.68113 165 ILE A C 1
ATOM 2670 O O . ILE A 1 165 ? 12.76516 4.25821 19.11951 1.000 8.40370 165 ILE A O 1
ATOM 2686 N N . LEU A 1 166 ? 10.51173 4.25566 19.13556 1.000 7.88421 166 LEU A N 1
ATOM 2687 C CA . LEU A 1 166 ? 10.40887 5.54762 19.81078 1.000 8.42868 166 LEU A CA 1
ATOM 2688 C C . LEU A 1 166 ? 11.11342 5.52832 21.16490 1.000 9.17239 166 LEU A C 1
ATOM 2689 O O . LEU A 1 166 ? 11.71879 6.52365 21.57194 1.000 11.14815 166 LEU A O 1
ATOM 2705 N N . VAL A 1 167 ? 11.06782 4.40551 21.86958 1.000 8.87067 167 VAL A N 1
ATOM 2706 C CA . VAL A 1 167 ? 11.72198 4.29263 23.17088 1.000 9.08748 167 VAL A CA 1
ATOM 2707 C C . VAL A 1 167 ? 13.14413 3.77421 23.01700 1.000 8.76810 167 VAL A C 1
ATOM 2708 O O . VAL A 1 167 ? 14.09848 4.35652 23.53863 1.000 9.35129 167 VAL A O 1
ATOM 2721 N N . GLY A 1 168 ? 13.30519 2.67243 22.27990 1.000 8.22088 168 GLY A N 1
ATOM 2722 C CA . GLY A 1 168 ? 14.58880 2.00624 22.21499 1.000 8.85181 168 GLY A CA 1
ATOM 2723 C C . GLY A 1 168 ? 15.68503 2.81726 21.56134 1.000 7.71993 168 GLY A C 1
ATOM 2724 O O . GLY A 1 168 ? 16.85184 2.66063 21.91606 1.000 7.99947 168 GLY A O 1
ATOM 2728 N N . TRP A 1 169 ? 15.34732 3.67250 20.58970 1.000 7.36507 169 TRP A N 1
ATOM 2729 C CA . TRP A 1 169 ? 16.39263 4.40750 19.88097 1.000 7.48296 169 TRP A CA 1
ATOM 2730 C C . TRP A 1 169 ? 16.92179 5.57156 20.70500 1.000 7.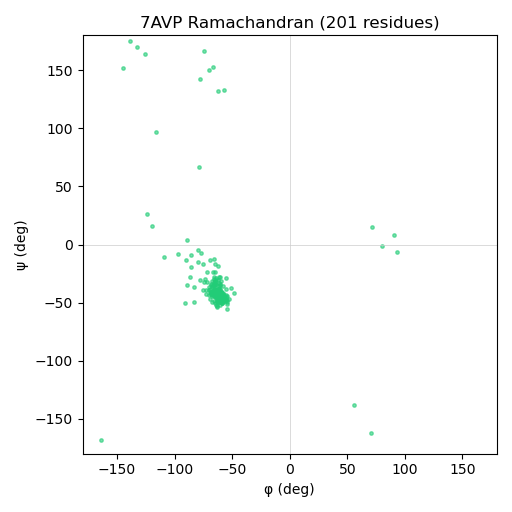69274 169 TRP A C 1
ATOM 2731 O O . TRP A 1 169 ? 17.96661 6.12262 20.35375 1.000 7.95129 169 TRP A O 1
ATOM 2752 N N . ILE A 1 170 ? 16.30280 5.87797 21.85420 1.000 7.81726 170 ILE A N 1
ATOM 2753 C CA . ILE A 1 170 ? 16.81838 6.91970 22.74421 1.000 8.24478 170 ILE A CA 1
ATOM 2754 C C . ILE A 1 170 ? 18.15271 6.48893 23.34038 1.000 7.81838 170 ILE A C 1
ATOM 2755 O O . ILE A 1 170 ? 18.97779 7.33275 23.72291 1.000 8.22774 170 ILE A O 1
ATOM 2771 N N . ILE A 1 171 ? 18.40826 5.18060 23.39741 1.000 7.60577 171 ILE A N 1
ATOM 2772 C CA . ILE A 1 171 ? 19.65109 4.70618 23.99141 1.000 7.58781 171 ILE A CA 1
ATOM 2773 C C . ILE A 1 171 ? 20.85084 5.25288 23.22201 1.000 7.60588 171 ILE A C 1
ATOM 2774 O O . ILE A 1 171 ? 21.91210 5.50450 23.80060 1.000 8.51495 171 ILE A O 1
ATOM 2790 N N . TYR A 1 172 ? 20.72604 5.40429 21.89711 1.000 7.29077 172 TYR A N 1
ATOM 2791 C CA . TYR A 1 172 ? 21.88053 5.82206 21.09753 1.000 7.73931 172 TYR A CA 1
ATOM 2792 C C . TYR A 1 172 ? 22.39551 7.20807 21.45730 1.000 7.56742 172 TYR A C 1
ATOM 2793 O O . TYR A 1 172 ? 23.59209 7.33383 21.74860 1.000 8.16047 172 TYR A O 1
ATOM 2811 N N . PRO A 1 173 ? 21.58981 8.26946 21.47899 1.000 7.83046 173 PRO A N 1
ATOM 2812 C CA . PRO A 1 173 ? 22.15025 9.56703 21.89550 1.000 7.98469 173 PRO A CA 1
ATOM 2813 C C . PRO A 1 173 ? 22.66473 9.54378 23.32879 1.000 8.29908 173 PRO A C 1
ATOM 2814 O O . PRO A 1 173 ? 23.64339 10.22957 23.63009 1.000 8.92929 173 PRO A O 1
ATOM 2825 N N . LEU A 1 174 ? 22.06451 8.73956 24.21615 1.000 9.10158 174 LEU A N 1
ATOM 2826 C CA . LEU A 1 174 ? 22.60533 8.58553 25.56540 1.000 9.18392 174 LEU A CA 1
ATOM 2827 C C . LEU A 1 174 ? 24.00267 7.96877 25.53328 1.000 9.07345 174 LEU A C 1
ATOM 2828 O O . LEU A 1 174 ? 24.91683 8.45195 26.19846 1.000 9.57053 174 LEU A O 1
ATOM 2844 N N . GLY A 1 175 ? 24.20426 6.93183 24.73329 1.000 8.56451 175 GLY A N 1
ATOM 2845 C CA . GLY A 1 175 ? 25.53306 6.37340 24.59588 1.000 8.22534 175 GLY A CA 1
ATOM 2846 C C . GLY A 1 175 ? 26.53345 7.36616 24.03871 1.000 8.46413 175 GLY A C 1
ATOM 2847 O O . GLY A 1 175 ? 27.67756 7.43519 24.48975 1.000 9.00770 175 GLY A O 1
ATOM 2851 N N . TYR A 1 176 ? 26.10852 8.16244 23.06180 1.000 8.51122 176 TYR A N 1
ATOM 2852 C CA . TYR A 1 176 ? 26.99955 9.12688 22.42875 1.000 8.75781 176 TYR A CA 1
ATOM 2853 C C . TYR A 1 176 ? 27.52465 10.13076 23.43641 1.000 8.97957 176 TYR A C 1
ATOM 2854 O O . TYR A 1 176 ? 28.68437 10.54743 23.35231 1.000 9.33272 176 TYR A O 1
ATOM 2872 N N . ILE A 1 177 ? 26.68042 10.54980 24.38469 1.000 9.99170 177 ILE A N 1
ATOM 2873 C CA . ILE A 1 177 ? 27.06541 11.57984 25.34462 1.000 12.43739 177 ILE A CA 1
ATOM 2874 C C . ILE A 1 177 ? 27.69505 10.99597 26.60491 1.000 12.55289 177 ILE A C 1
ATOM 2875 O O . ILE A 1 177 ? 28.31165 11.73883 27.37967 1.000 13.17784 177 ILE A O 1
ATOM 2891 N N . ALA A 1 178 ? 27.58507 9.69221 26.82923 1.000 12.69518 178 ALA A N 1
ATOM 2892 C CA . ALA A 1 178 ? 28.16637 9.10082 28.03139 1.000 12.97333 178 ALA A CA 1
ATOM 2893 C C . ALA A 1 178 ? 29.61102 9.52254 28.27354 1.000 12.99582 178 ALA A C 1
ATOM 2894 O O . ALA A 1 178 ? 29.95477 9.80544 29.43481 1.000 14.99696 178 ALA A O 1
ATOM 2901 N N . PRO A 1 179 ? 30.48553 9.60438 27.26576 1.000 12.89413 179 PRO A N 1
ATOM 2902 C CA . PRO A 1 179 ? 31.88603 9.93512 27.54593 1.000 15.17492 179 PRO A CA 1
ATOM 2903 C C . PRO A 1 179 ? 32.11329 11.35127 28.01781 1.000 17.43871 179 PRO A C 1
ATOM 2904 O O . PRO A 1 179 ? 33.20729 11.61723 28.50731 1.000 19.99647 179 PRO A O 1
ATOM 2915 N N . VAL A 1 180 ? 31.14797 12.26738 27.90720 1.000 18.30114 180 VAL A N 1
ATOM 2916 C CA . VAL A 1 180 ? 31.29714 13.59550 28.50439 1.000 22.82009 180 VAL A CA 1
ATOM 2917 C C . VAL A 1 180 ? 30.61892 13.70191 29.86741 1.000 26.19006 180 VAL A C 1
ATOM 2918 O O . VAL A 1 180 ? 30.82052 14.70601 30.57064 1.000 26.55187 180 VAL A O 1
ATOM 2931 N N . VAL A 1 181 ? 29.85718 12.68739 30.27437 1.000 28.17227 181 VAL A N 1
ATOM 2932 C CA . VAL A 1 181 ? 29.22491 12.67061 31.58925 1.000 30.97848 181 VAL A CA 1
ATOM 2933 C C . VAL A 1 181 ? 30.14894 12.09920 32.66265 1.000 31.55218 181 VAL A C 1
ATOM 2934 O O . VAL A 1 181 ? 30.00571 12.43682 33.84324 1.000 31.31054 181 VAL A O 1
ATOM 2947 N N . GLY A 1 182 ? 31.06663 11.21602 32.28645 1.000 29.53320 182 GLY A N 1
ATOM 2948 C CA . GLY A 1 182 ? 32.04137 10.67175 33.20470 1.000 29.50570 182 GLY A CA 1
ATOM 2949 C C . GLY A 1 182 ? 33.16079 10.02632 32.42030 1.000 26.22037 182 GLY A C 1
ATOM 2950 O O . GLY A 1 182 ? 33.26384 10.20458 31.20622 1.000 26.29087 182 GLY A O 1
ATOM 2954 N N . ASP A 1 183 ? 33.99818 9.26379 33.13445 1.000 30.28782 183 ASP A N 1
ATOM 2955 C CA . ASP A 1 183 ? 35.09385 8.48886 32.53753 1.000 27.97931 183 ASP A CA 1
ATOM 2956 C C . ASP A 1 183 ? 34.50310 7.21557 31.93343 1.000 26.57890 183 ASP A C 1
ATOM 2957 O O . ASP A 1 183 ? 34.75569 6.08593 32.36103 1.000 31.35673 183 ASP A O 1
ATOM 2966 N N . PHE A 1 184 ? 33.71462 7.42907 30.89519 1.000 22.45909 184 PHE A N 1
ATOM 2967 C CA . PHE A 1 184 ? 32.69504 6.48799 30.46678 1.000 21.16481 184 PHE A CA 1
ATOM 2968 C C . PHE A 1 184 ? 32.85948 6.06862 29.00468 1.000 18.45773 184 PHE A C 1
ATOM 2969 O O . PHE A 1 184 ? 31.87220 5.67469 28.37386 1.000 21.56373 184 PHE A O 1
ATOM 2986 N N . ASP A 1 185 ? 34.08590 6.11711 28.44320 1.000 18.67852 185 ASP A N 1
ATOM 2987 C CA . ASP A 1 185 ? 34.23013 5.73546 27.03637 1.000 16.28059 185 ASP A CA 1
ATOM 2988 C C . ASP A 1 185 ? 33.66846 4.33734 26.80843 1.000 13.99626 185 ASP A C 1
ATO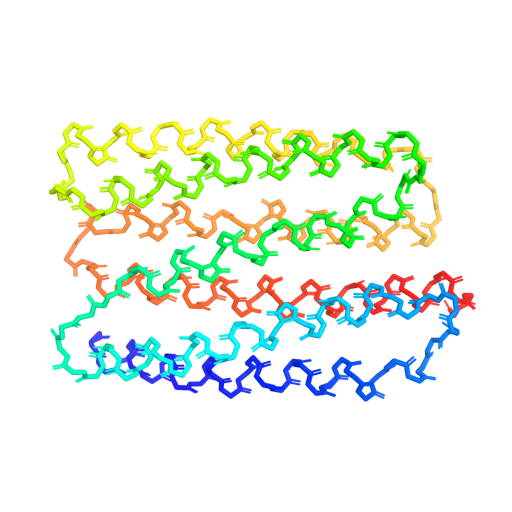M 2989 O O . ASP A 1 185 ? 32.91499 4.11206 25.86334 1.000 14.71086 185 ASP A O 1
ATOM 2998 N N . ALA A 1 186 ? 33.99064 3.39232 27.69138 1.000 12.04732 186 ALA A N 1
ATOM 2999 C CA . ALA A 1 186 ? 33.48605 2.04082 27.51384 1.000 10.88127 186 ALA A CA 1
ATOM 3000 C C . ALA A 1 186 ? 31.97307 1.98490 27.64179 1.000 10.10085 186 ALA A C 1
ATOM 3001 O O . ALA A 1 186 ? 31.33437 1.15290 26.99332 1.000 10.39137 186 ALA A O 1
ATOM 3008 N N . ILE A 1 187 ? 31.38711 2.83603 28.49013 1.000 9.87220 187 ILE A N 1
ATOM 3009 C CA . ILE A 1 187 ? 29.93582 2.82473 28.67394 1.000 10.09170 187 ILE A CA 1
ATOM 3010 C C . ILE A 1 187 ? 29.20882 3.20238 27.38916 1.000 9.66001 187 ILE A C 1
ATOM 3011 O O . ILE A 1 187 ? 28.11642 2.69970 27.12513 1.000 10.04552 187 ILE A O 1
ATOM 3027 N N . ARG A 1 188 ? 29.77484 4.09063 26.57665 1.000 8.98753 188 ARG A N 1
ATOM 3028 C CA . ARG A 1 188 ? 29.20156 4.31876 25.25574 1.000 8.30746 188 ARG A CA 1
ATOM 3029 C C . ARG A 1 188 ? 29.03924 3.01174 24.49364 1.000 7.82029 188 ARG A C 1
ATOM 3030 O O . ARG A 1 188 ? 27.98326 2.74395 23.90596 1.000 8.02784 188 ARG A O 1
ATOM 3051 N N . GLU A 1 189 ? 30.08582 2.18669 24.49700 1.000 8.03289 189 GLU A N 1
ATOM 3052 C CA . GLU A 1 189 ? 30.05601 0.95545 23.72699 1.000 7.92584 189 GLU A CA 1
ATOM 3053 C C . GLU A 1 189 ? 29.09595 -0.05074 24.33454 1.000 8.13276 189 GLU A C 1
ATOM 3054 O O . GLU A 1 189 ? 28.42769 -0.78187 23.60396 1.000 9.49683 189 GLU A O 1
ATOM 3066 N N . VAL A 1 190 ? 29.01418 -0.10049 25.66517 1.000 8.38032 190 VAL A N 1
ATOM 3067 C CA . VAL A 1 190 ? 28.02881 -0.93268 26.34449 1.000 8.59887 190 VAL A CA 1
ATOM 3068 C C . VAL A 1 190 ? 26.62301 -0.54317 25.91968 1.000 8.03030 190 VAL A C 1
ATOM 3069 O O . VAL A 1 190 ? 25.80525 -1.39953 25.57323 1.000 8.21526 190 VAL A O 1
ATOM 3082 N N . LEU A 1 191 ? 26.30775 0.75030 25.97850 1.000 7.69678 191 LEU A N 1
ATOM 3083 C CA . LEU A 1 191 ? 24.96911 1.21946 25.62795 1.000 7.49235 191 LEU A CA 1
ATOM 3084 C C . LEU A 1 191 ? 24.63383 0.95349 24.16298 1.000 7.20573 191 LEU A C 1
ATOM 3085 O O . LEU A 1 191 ? 23.53891 0.47964 23.86829 1.000 7.60146 191 LEU A O 1
ATOM 3101 N N . TYR A 1 192 ? 25.55989 1.21502 23.23222 1.000 7.00896 192 TYR A N 1
ATOM 3102 C CA . TYR A 1 192 ? 25.30109 0.92545 21.82439 1.000 6.88719 192 TYR A CA 1
ATOM 3103 C C . TYR A 1 192 ? 25.01571 -0.56194 21.62258 1.000 7.09580 192 TYR A C 1
ATOM 3104 O O . TYR A 1 192 ? 24.14163 -0.92409 20.83388 1.000 7.11963 192 TYR A O 1
ATOM 3122 N N . THR A 1 193 ? 25.75254 -1.43940 22.31689 1.000 7.28268 193 THR A N 1
ATOM 3123 C CA . THR A 1 193 ? 25.56979 -2.87966 22.15510 1.000 7.45611 193 THR A CA 1
ATOM 3124 C C . THR A 1 193 ? 24.21389 -3.33127 22.67959 1.000 7.58479 193 THR A C 1
ATOM 3125 O O . THR A 1 193 ? 23.49591 -4.07760 22.00312 1.000 7.65803 193 THR A O 1
ATOM 3136 N N . ILE A 1 194 ? 23.86852 -2.92418 23.90389 1.000 7.83315 194 ILE A N 1
ATOM 3137 C CA . ILE A 1 194 ? 22.55355 -3.22822 24.46912 1.000 8.80561 194 ILE A CA 1
ATOM 3138 C C . ILE A 1 194 ? 21.45550 -2.73218 23.53658 1.000 7.73130 194 ILE A C 1
ATOM 3139 O O . ILE A 1 194 ? 20.49309 -3.44546 23.24190 1.000 8.23618 194 ILE A O 1
ATOM 3155 N N . ALA A 1 195 ? 21.58101 -1.48966 23.07342 1.000 7.85393 195 ALA A N 1
ATOM 3156 C CA . ALA A 1 195 ? 20.60839 -0.90971 22.15847 1.000 8.01523 195 ALA A CA 1
ATOM 3157 C C . ALA A 1 195 ? 20.46647 -1.72906 20.89170 1.000 7.15961 195 ALA A C 1
ATOM 3158 O O . ALA A 1 195 ? 19.35515 -2.00955 20.46065 1.000 7.34022 195 ALA A O 1
ATOM 3165 N N . ASP A 1 196 ? 21.57545 -2.12964 20.28400 1.000 6.85188 196 ASP A N 1
ATOM 3166 C CA . ASP A 1 196 ? 21.48082 -2.86461 19.02949 1.000 7.03135 196 ASP A CA 1
ATOM 3167 C C . ASP A 1 196 ? 20.76661 -4.19471 19.22864 1.000 7.33084 196 ASP A C 1
ATOM 3168 O O . ASP A 1 196 ? 19.97437 -4.60289 18.38997 1.000 7.63811 196 ASP A O 1
ATOM 3177 N N . ILE A 1 197 ? 21.04281 -4.89973 20.32169 1.000 7.60545 197 ILE A N 1
ATOM 3178 C CA . ILE A 1 197 ? 20.33394 -6.15144 20.57545 1.000 7.85538 197 ILE A CA 1
ATOM 3179 C C . ILE A 1 197 ? 18.84297 -5.89720 20.76950 1.000 7.83259 197 ILE A C 1
ATOM 3180 O O . ILE A 1 197 ? 18.00548 -6.55122 20.13993 1.000 8.11685 197 ILE A O 1
ATOM 3196 N N . ILE A 1 198 ? 18.48962 -4.97875 21.67555 1.000 8.14502 198 ILE A N 1
ATOM 3197 C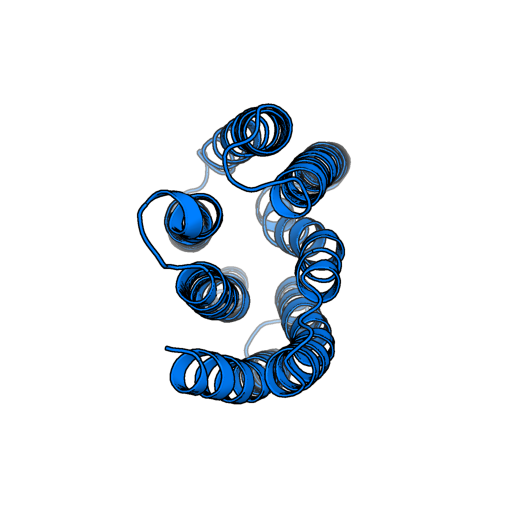 CA . ILE A 1 198 ? 17.08155 -4.67156 21.91592 1.000 9.09781 198 ILE A CA 1
ATOM 3198 C C . ILE A 1 198 ? 16.39183 -4.29385 20.60917 1.000 8.43574 198 ILE A C 1
ATOM 3199 O O . ILE A 1 198 ? 15.29668 -4.78003 20.29307 1.000 9.09975 198 ILE A O 1
ATOM 3215 N N . ASN A 1 199 ? 17.00230 -3.38270 19.85482 1.000 8.07228 199 ASN A N 1
ATOM 3216 C CA . ASN A 1 199 ? 16.34222 -2.78851 18.70375 1.000 7.79255 199 ASN A CA 1
ATOM 3217 C C . ASN A 1 199 ? 16.26194 -3.70566 17.50244 1.000 8.40555 199 ASN A C 1
ATOM 3218 O O . ASN A 1 199 ? 15.24260 -3.73943 16.84162 1.000 8.97391 199 ASN A O 1
ATOM 3229 N N . LYS A 1 200 ? 17.30557 -4.47318 17.24632 1.000 7.21535 200 LYS A N 1
ATOM 3230 C CA . LYS A 1 200 ? 17.34538 -5.35119 16.09045 1.000 8.07978 200 LYS A CA 1
ATOM 3231 C C . LYS A 1 200 ? 16.63797 -6.67778 16.35189 1.000 8.42516 200 LYS A C 1
ATOM 3232 O O . LYS A 1 200 ? 15.79619 -7.12605 15.59462 1.000 8.78941 200 LYS A O 1
ATOM 3248 N N . VAL A 1 201 ? 16.94945 -7.33129 17.46352 1.000 8.42267 201 VAL A N 1
ATOM 3249 C CA . VAL A 1 201 ? 16.24230 -8.56045 17.78836 1.000 8.88186 201 VAL A CA 1
ATOM 3250 C C . VAL A 1 201 ? 14.78595 -8.24851 18.13056 1.000 8.21607 201 VAL A C 1
ATOM 3251 O O . VAL A 1 201 ? 13.87256 -8.93573 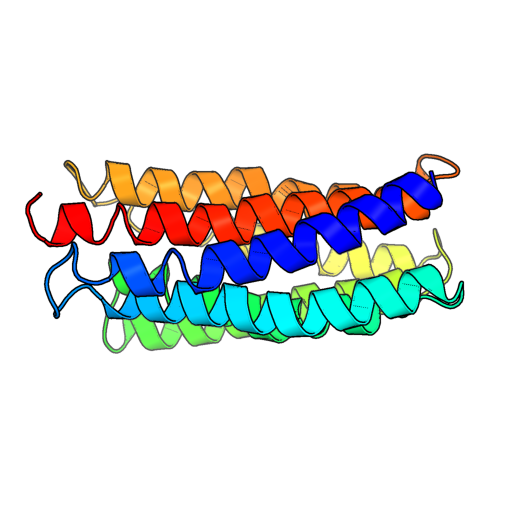17.69477 1.000 9.08838 201 VAL A O 1
ATOM 3264 N N . GLY A 1 202 ? 14.57010 -7.17989 18.89455 1.000 9.06683 202 GLY A N 1
ATOM 3265 C CA . GLY A 1 202 ? 13.21316 -6.81494 19.25518 1.000 9.12173 202 GLY A CA 1
ATOM 3266 C C . GLY A 1 202 ? 12.35803 -6.44422 18.06041 1.000 8.60425 202 GLY A C 1
ATOM 3267 O O . GLY A 1 202 ? 11.20802 -6.85738 17.96916 1.000 9.07526 202 GLY A O 1
ATOM 3271 N N . LEU A 1 203 ? 12.89580 -5.66034 17.12387 1.000 8.67692 203 LEU A N 1
ATOM 3272 C CA . LEU A 1 203 ? 12.09663 -5.32253 15.94960 1.000 9.42540 203 LEU A CA 1
ATOM 3273 C C . LEU A 1 203 ? 11.76915 -6.57908 15.16355 1.000 9.22757 203 LEU A C 1
ATOM 3274 O O . LEU A 1 203 ? 10.63665 -6.75118 14.71714 1.000 9.51410 203 LEU A O 1
ATOM 3290 N N . GLY A 1 204 ? 12.73071 -7.48645 15.00928 1.000 9.72604 204 GLY A N 1
ATOM 3291 C CA . GLY A 1 204 ? 12.43493 -8.71419 14.29563 1.000 9.94097 204 GLY A CA 1
ATOM 3292 C C . GLY A 1 204 ? 11.31222 -9.50696 14.94301 1.000 9.32284 204 GLY A C 1
ATOM 3293 O O . GLY A 1 204 ? 10.40222 -9.97466 14.26477 1.000 10.47489 204 GLY A O 1
ATOM 3297 N N . VAL A 1 205 ? 11.33437 -9.62787 16.27299 1.000 9.35849 205 VAL A N 1
ATOM 3298 C CA . VAL A 1 205 ? 10.25844 -10.31516 16.98620 1.000 10.06507 205 VAL A CA 1
ATOM 3299 C C . VAL A 1 205 ? 8.92121 -9.63843 16.72719 1.000 9.60236 205 VAL A C 1
ATOM 3300 O O . VAL A 1 205 ? 7.90196 -10.30368 16.51603 1.000 10.15520 205 VAL A O 1
ATOM 3313 N N . LEU A 1 206 ? 8.89381 -8.31051 16.76290 1.000 8.96407 206 LEU A N 1
ATOM 3314 C CA . LEU A 1 206 ? 7.63790 -7.58917 16.57025 1.000 8.56230 206 LEU A CA 1
ATOM 3315 C C . LEU A 1 206 ? 7.17195 -7.60464 15.12276 1.000 8.83641 206 LEU A C 1
ATOM 3316 O O . LEU A 1 206 ? 5.96671 -7.55631 14.86790 1.000 9.64442 206 LEU A O 1
ATOM 3332 N N . VAL A 1 207 ? 8.09585 -7.66647 14.16868 1.000 9.42329 207 VAL A N 1
ATOM 3333 C CA . VAL A 1 207 ? 7.71738 -7.82373 12.77147 1.000 10.19241 207 VAL A CA 1
ATOM 3334 C C . VAL A 1 207 ? 7.14164 -9.21591 12.53723 1.000 10.10708 207 VAL A C 1
ATOM 3335 O O . VAL A 1 207 ? 6.15013 -9.37850 11.82015 1.000 11.43598 207 VAL A O 1
ATOM 3348 N N . LEU A 1 208 ? 7.70618 -10.22818 13.18871 1.000 10.29914 208 LEU A N 1
ATOM 3349 C CA . LEU A 1 208 ? 7.12304 -11.55996 13.16024 1.000 10.62287 208 LEU A CA 1
ATOM 3350 C C . LEU A 1 208 ? 5.72261 -11.54048 13.75077 1.000 10.92540 208 LEU A C 1
ATOM 3351 O O . LEU A 1 208 ? 4.79878 -12.12128 13.18007 1.000 12.39873 208 LEU A O 1
ATOM 3367 N N . GLN A 1 209 ? 5.53397 -10.87607 14.89411 1.000 11.40153 209 GLN A N 1
ATOM 3368 C CA A GLN A 1 209 ? 4.19699 -10.78687 15.48553 0.500 12.67875 209 GLN A CA 1
ATOM 3369 C CA B GLN A 1 209 ? 4.19447 -10.80764 15.46860 0.500 12.08724 209 GLN A CA 1
ATOM 3370 C C . GLN A 1 209 ? 3.22414 -10.09066 14.53498 1.000 12.39760 209 GLN A C 1
ATOM 3371 O O . GLN A 1 209 ? 2.08224 -10.52764 14.37373 1.000 13.43059 209 GLN A O 1
ATOM 3398 N N . MET A 1 210 ? 3.66349 -9.00171 13.89599 1.000 12.51095 210 MET A N 1
ATOM 3399 C CA A MET A 1 210 ? 2.83720 -8.32279 12.90135 0.500 13.91598 210 MET A CA 1
ATOM 3400 C CA B MET A 1 210 ? 2.81080 -8.33444 12.91826 0.500 13.74781 210 MET A CA 1
ATOM 3401 C C . MET A 1 210 ? 2.43724 -9.28282 11.78738 1.000 14.77857 210 MET A C 1
ATOM 3402 O O . MET A 1 210 ? 1.28618 -9.29817 11.35135 1.000 16.11847 210 MET A O 1
ATOM 3429 N N . ALA A 1 211 ? 3.38273 -10.10462 11.32608 1.000 14.49326 211 ALA A N 1
ATOM 3430 C CA . ALA A 1 211 ? 3.10073 -11.06804 10.26787 1.000 16.25623 211 ALA A CA 1
ATOM 3431 C C . ALA A 1 211 ? 2.10445 -12.12689 10.71797 1.000 17.18145 211 ALA A C 1
ATOM 3432 O O . ALA A 1 211 ? 1.27612 -12.57490 9.91560 1.000 19.32238 211 ALA A O 1
ATOM 3439 N N . ARG A 1 212 ? 2.15502 -12.53081 11.98965 1.000 15.93506 212 ARG A N 1
ATOM 3440 C CA . ARG A 1 212 ? 1.14162 -13.43994 12.51465 1.000 18.43227 212 ARG A CA 1
ATOM 3441 C C . ARG A 1 212 ? -0.23241 -12.79347 12.47148 1.000 19.41106 212 ARG A C 1
ATOM 3442 O O . ARG A 1 212 ? -1.20610 -13.41861 12.04649 1.000 21.83180 212 ARG A O 1
ATOM 3463 N N . VAL A 1 213 ? -0.32251 -11.52944 12.87180 1.000 18.34278 213 VAL A N 1
ATOM 3464 C CA . VAL A 1 213 ? -1.59113 -10.81078 12.81579 1.000 20.92000 213 VAL A CA 1
ATOM 3465 C C . VAL A 1 213 ? -2.07720 -10.67680 11.37762 1.000 22.43061 213 VAL A C 1
ATOM 3466 O O . VAL A 1 213 ? -3.26101 -10.88635 11.08814 1.000 25.92801 213 VAL A O 1
ATOM 3479 N N . GLN A 1 214 ? -1.18540 -10.26254 10.46796 1.000 23.28049 214 GLN A N 1
ATOM 3480 C CA . GLN A 1 214 ? -1.54579 -10.12315 9.05801 1.000 25.00972 214 GLN A CA 1
ATOM 3481 C C . GLN A 1 214 ? -1.99008 -11.46417 8.46813 1.000 25.02607 214 GLN A C 1
ATOM 3482 O O . GLN A 1 214 ? -2.80484 -11.49668 7.53744 1.000 30.60188 214 GLN A O 1
ATOM 3496 N N . SER A 1 215 ? -1.48552 -12.57747 9.00696 1.000 24.34302 215 SER A N 1
ATOM 3497 C CA . SER A 1 215 ? -1.85443 -13.91938 8.57187 1.000 24.83055 215 SER A CA 1
ATOM 3498 C C . SER A 1 215 ? -3.18241 -14.37556 9.15084 1.000 30.03343 215 SER A C 1
ATOM 3499 O O . SER A 1 215 ? -3.65438 -15.46056 8.79275 1.000 33.53011 215 SER A O 1
ATOM 3507 N N . GLY A 1 216 ? -3.79000 -13.58086 10.02649 1.000 28.26333 216 GLY A N 1
ATOM 3508 C CA . GLY A 1 216 ? -5.06720 -13.92390 10.61238 1.000 29.75767 216 GLY A CA 1
ATOM 3509 C C . GLY A 1 216 ? -4.96805 -14.69835 11.90313 1.000 36.94867 216 GLY A C 1
ATOM 3510 O O . GLY A 1 216 ? -5.99387 -15.16717 12.41008 1.000 53.78307 216 GLY A O 1
ATOM 3514 N N . GLU A 1 217 ? -3.76655 -14.84831 12.44922 1.000 34.94052 217 GLU A N 1
ATOM 3515 C CA . GLU A 1 217 ? -3.55747 -15.56837 13.69873 1.000 40.37131 217 GLU A CA 1
ATOM 3516 C C . GLU A 1 217 ? -3.99616 -14.69685 14.87406 1.000 52.18436 217 GLU A C 1
ATOM 3517 O O . GLU A 1 217 ? -3.77084 -13.48351 14.87984 1.000 44.66632 217 GLU A O 1
#